Protein AF-W7TBN6-F1 (afdb_monomer_lite)

InterPro domains:
  IPR006593 Cytochrome b561/ferric reductase, transmembrane domain [PF03188] (103-252)
  IPR006593 Cytochrome b561/ferric reductase, transmembrane domain [PS50939] (66-280)
  IPR006593 Cytochrome b561/ferric reductase, transmembrane domain [SM00665] (102-246)

Structure (mmCIF, N/CA/C/O backbone):
data_AF-W7TBN6-F1
#
_entry.id   AF-W7TBN6-F1
#
loop_
_atom_site.group_PDB
_atom_site.id
_atom_site.type_symbol
_atom_site.label_atom_id
_atom_site.label_alt_id
_atom_site.label_comp_id
_atom_site.label_asym_id
_atom_site.label_entity_id
_atom_site.label_seq_id
_atom_site.pdbx_PDB_ins_code
_atom_site.Cartn_x
_atom_site.Cartn_y
_atom_site.Cartn_z
_atom_site.occupancy
_atom_site.B_iso_or_equiv
_atom_site.auth_seq_id
_atom_site.auth_comp_id
_atom_site.auth_asym_id
_atom_site.auth_atom_id
_atom_site.pdbx_PDB_model_num
ATOM 1 N N . MET A 1 1 ? 12.245 -25.615 3.943 1.00 48.81 1 MET A N 1
ATOM 2 C CA . MET A 1 1 ? 11.619 -26.843 3.397 1.00 48.81 1 MET A CA 1
ATOM 3 C C . MET A 1 1 ? 10.106 -26.693 3.205 1.00 48.81 1 MET A C 1
ATOM 5 O O . MET A 1 1 ? 9.652 -26.798 2.077 1.00 48.81 1 MET A O 1
ATOM 9 N N . ILE A 1 2 ? 9.332 -26.349 4.245 1.00 40.00 2 ILE A N 1
ATOM 10 C CA . ILE A 1 2 ? 7.856 -26.228 4.174 1.00 40.00 2 ILE A CA 1
ATOM 11 C C . ILE A 1 2 ? 7.387 -25.159 3.170 1.00 40.00 2 ILE A C 1
ATOM 13 O O . ILE A 1 2 ? 6.537 -25.436 2.332 1.00 40.00 2 ILE A O 1
ATOM 17 N N . VAL A 1 3 ? 7.996 -23.969 3.184 1.00 40.62 3 VAL A N 1
ATOM 18 C CA . VAL A 1 3 ? 7.647 -22.875 2.253 1.00 40.62 3 VAL A CA 1
ATOM 19 C C . VAL A 1 3 ? 7.914 -23.258 0.794 1.00 40.62 3 VAL A C 1
ATOM 21 O O . VAL A 1 3 ? 7.108 -22.954 -0.075 1.00 40.62 3 VAL A O 1
ATOM 24 N N . SER A 1 4 ? 9.004 -23.983 0.528 1.00 47.34 4 SER A N 1
ATOM 25 C CA . SER A 1 4 ? 9.320 -24.469 -0.820 1.00 47.34 4 SER A CA 1
ATOM 26 C C . SER A 1 4 ? 8.324 -25.529 -1.289 1.00 47.34 4 SER A C 1
ATOM 28 O O . SER A 1 4 ? 7.982 -25.548 -2.464 1.00 47.34 4 SER A O 1
ATOM 30 N N . ASN A 1 5 ? 7.828 -26.375 -0.384 1.00 54.16 5 ASN A N 1
ATOM 31 C CA . ASN A 1 5 ? 6.845 -27.403 -0.716 1.00 54.16 5 ASN A CA 1
ATOM 32 C C . ASN A 1 5 ? 5.458 -26.790 -0.992 1.00 54.16 5 ASN A C 1
ATOM 34 O O . ASN A 1 5 ? 4.830 -27.100 -1.999 1.00 54.16 5 ASN A O 1
ATOM 38 N N . ILE A 1 6 ? 5.025 -25.831 -0.164 1.00 54.78 6 ILE A N 1
ATOM 39 C CA . ILE A 1 6 ? 3.784 -25.070 -0.391 1.00 54.78 6 ILE A CA 1
ATOM 40 C C . ILE A 1 6 ? 3.870 -24.270 -1.699 1.00 54.78 6 ILE A C 1
ATOM 42 O O . ILE A 1 6 ? 2.925 -24.291 -2.483 1.00 54.78 6 ILE A O 1
ATOM 46 N N . TYR A 1 7 ? 5.011 -23.626 -1.968 1.00 57.25 7 TYR A N 1
ATOM 47 C CA . TYR A 1 7 ? 5.255 -22.917 -3.226 1.00 57.25 7 TYR A CA 1
ATOM 48 C C . TYR A 1 7 ? 5.152 -23.850 -4.433 1.00 57.25 7 TYR A C 1
ATOM 50 O O . TYR A 1 7 ? 4.416 -23.551 -5.365 1.00 57.25 7 TYR A O 1
ATOM 58 N N . ASN A 1 8 ? 5.821 -25.005 -4.400 1.00 60.97 8 ASN A N 1
ATOM 59 C CA . ASN A 1 8 ? 5.795 -25.960 -5.509 1.00 60.97 8 ASN A CA 1
ATOM 60 C C . ASN A 1 8 ? 4.387 -26.515 -5.765 1.00 60.97 8 ASN A C 1
ATOM 62 O O . ASN A 1 8 ? 4.012 -26.703 -6.918 1.00 60.97 8 ASN A O 1
ATOM 66 N N . ARG A 1 9 ? 3.595 -26.722 -4.707 1.00 67.50 9 ARG A N 1
ATOM 67 C CA . ARG A 1 9 ? 2.225 -27.241 -4.803 1.00 67.50 9 ARG A CA 1
ATOM 68 C C . ARG A 1 9 ? 1.218 -26.192 -5.283 1.00 67.50 9 ARG A C 1
ATOM 70 O O . ARG A 1 9 ? 0.325 -26.512 -6.054 1.00 67.50 9 ARG A O 1
ATOM 77 N N . LEU A 1 10 ? 1.376 -24.930 -4.881 1.00 51.59 10 LEU A N 1
ATOM 78 C CA . LEU A 1 10 ? 0.601 -23.821 -5.452 1.00 51.59 10 LEU A CA 1
ATOM 79 C C . LEU A 1 10 ? 0.987 -23.582 -6.917 1.00 51.59 10 LEU A C 1
ATOM 81 O O . LEU A 1 10 ? 0.111 -23.413 -7.758 1.00 51.59 10 LEU A O 1
ATOM 85 N N . LYS A 1 11 ? 2.285 -23.652 -7.233 1.00 57.41 11 LYS A N 1
ATOM 86 C CA . LYS A 1 11 ? 2.812 -23.520 -8.596 1.00 57.41 11 LYS A CA 1
ATOM 87 C C . LYS A 1 11 ? 2.315 -24.634 -9.520 1.00 57.41 11 LYS A C 1
ATOM 89 O O . LYS A 1 11 ? 2.072 -24.354 -10.687 1.00 57.41 11 LYS A O 1
ATOM 94 N N . SER A 1 12 ? 2.157 -25.871 -9.035 1.00 59.22 12 SER A N 1
ATOM 95 C CA . SER A 1 12 ? 1.565 -26.951 -9.837 1.00 59.22 12 SER A CA 1
ATOM 96 C C . SER A 1 12 ? 0.077 -26.708 -10.085 1.00 59.22 12 SER A C 1
ATOM 98 O O . SER A 1 12 ? -0.345 -26.751 -11.227 1.00 59.22 12 SER A O 1
ATOM 100 N N . LEU A 1 13 ? -0.695 -26.322 -9.061 1.00 56.09 13 LEU A N 1
ATOM 101 C CA . LEU A 1 13 ? -2.130 -26.037 -9.212 1.00 56.09 13 LEU A CA 1
ATOM 102 C C . LEU A 1 13 ? -2.419 -24.885 -10.189 1.00 56.09 13 LEU A C 1
ATOM 104 O O . LEU A 1 13 ? -3.370 -24.954 -10.962 1.00 56.09 13 LEU A O 1
ATOM 108 N N . VAL A 1 14 ? -1.597 -23.830 -10.174 1.00 50.03 14 VAL A N 1
ATOM 109 C CA . VAL A 1 14 ? -1.720 -22.710 -11.124 1.00 50.03 14 VAL A CA 1
ATOM 110 C C . VAL A 1 14 ? -1.282 -23.133 -12.529 1.00 50.03 14 VAL A C 1
ATOM 112 O O . VAL A 1 14 ? -1.961 -22.801 -13.501 1.00 50.03 14 VAL A O 1
ATOM 115 N N . ARG A 1 15 ? -0.201 -23.915 -12.650 1.00 50.69 15 ARG A N 1
ATOM 116 C CA . ARG A 1 15 ? 0.258 -24.466 -13.934 1.00 50.69 15 ARG A CA 1
ATOM 117 C C . ARG A 1 15 ? -0.772 -25.398 -14.564 1.00 50.69 15 ARG A C 1
ATOM 119 O O . ARG A 1 15 ? -0.971 -25.324 -15.761 1.00 50.69 15 ARG A O 1
ATOM 126 N N . ASP A 1 16 ? -1.469 -26.204 -13.776 1.00 48.00 16 ASP A N 1
ATOM 127 C CA . ASP A 1 16 ? -2.498 -27.110 -14.295 1.00 48.00 16 ASP A CA 1
ATOM 128 C C . ASP A 1 16 ? -3.759 -26.342 -14.744 1.00 48.00 16 ASP A C 1
ATOM 130 O O . ASP A 1 16 ? -4.492 -26.794 -15.620 1.00 48.00 16 ASP A O 1
ATOM 134 N N . SER A 1 17 ? -4.000 -25.146 -14.186 1.00 43.56 17 SER A N 1
ATOM 135 C CA . SER A 1 17 ? -5.110 -24.265 -14.587 1.00 43.56 17 SER A CA 1
ATOM 136 C C . SER A 1 17 ? -4.827 -23.431 -15.843 1.00 43.56 17 SER A C 1
ATOM 138 O O . SER A 1 17 ? -5.752 -23.005 -16.535 1.00 43.56 17 SER A O 1
ATOM 140 N N . HIS A 1 18 ? -3.551 -23.211 -16.155 1.00 42.06 18 HIS A N 1
ATOM 141 C CA . HIS A 1 18 ? -3.103 -22.573 -17.382 1.00 42.06 18 HIS A CA 1
ATOM 142 C C . HIS A 1 18 ? -2.459 -23.647 -18.247 1.00 42.06 18 HIS A C 1
ATOM 144 O O . HIS A 1 18 ? -1.285 -23.922 -18.063 1.00 42.06 18 HIS A O 1
ATOM 150 N N . CYS A 1 19 ? -3.204 -24.249 -19.180 1.00 39.25 19 CYS A N 1
ATOM 151 C CA . CYS A 1 19 ? -2.668 -25.176 -20.180 1.00 39.25 19 CYS A CA 1
ATOM 152 C C . CYS A 1 19 ? -1.510 -24.526 -20.961 1.00 39.25 19 CYS A C 1
ATOM 154 O O . CYS A 1 19 ? -1.718 -23.961 -22.032 1.00 39.25 19 CYS A O 1
ATOM 156 N N . ILE A 1 20 ? -0.298 -24.563 -20.411 1.00 43.72 20 ILE A N 1
ATOM 157 C CA . ILE A 1 20 ? 0.937 -24.208 -21.092 1.00 43.72 20 ILE A CA 1
ATOM 158 C C . ILE A 1 20 ? 1.401 -25.525 -21.711 1.00 43.72 20 ILE A C 1
ATOM 160 O O . ILE A 1 20 ? 1.862 -26.394 -20.968 1.00 43.72 20 ILE A O 1
ATOM 164 N N . PRO A 1 21 ? 1.208 -25.736 -23.024 1.00 41.34 21 PRO A N 1
ATOM 165 C CA . PRO A 1 21 ? 1.659 -26.958 -23.665 1.00 41.34 21 PRO A CA 1
ATOM 166 C C . PRO A 1 21 ? 3.178 -27.069 -23.516 1.00 41.34 21 PRO A C 1
ATOM 168 O O . PRO A 1 21 ? 3.908 -26.126 -23.827 1.00 41.34 21 PRO A O 1
ATOM 171 N N . GLU A 1 22 ? 3.651 -28.214 -23.023 1.00 40.62 22 GLU A N 1
ATOM 172 C CA . GLU A 1 22 ? 5.063 -28.565 -23.122 1.00 40.62 22 GLU A CA 1
ATOM 173 C C . GLU A 1 22 ? 5.379 -28.771 -24.606 1.00 40.62 22 GLU A C 1
ATOM 175 O O . GLU A 1 22 ? 4.797 -29.641 -25.254 1.00 40.62 22 GLU A O 1
ATOM 180 N N . THR A 1 23 ? 6.259 -27.944 -25.171 1.00 42.66 23 THR A N 1
ATOM 181 C CA . THR A 1 23 ? 6.811 -28.195 -26.506 1.00 42.66 23 THR A CA 1
ATOM 182 C C . THR A 1 23 ? 7.777 -29.379 -26.392 1.00 42.66 23 THR A C 1
ATOM 184 O O . THR A 1 23 ? 8.759 -29.262 -25.651 1.00 42.66 23 THR A O 1
ATOM 187 N N . PRO A 1 24 ? 7.516 -30.526 -27.052 1.00 40.34 24 PRO A N 1
ATOM 188 C CA . PRO A 1 24 ? 8.301 -31.751 -26.863 1.00 40.34 24 PRO A CA 1
ATOM 189 C C . PRO A 1 24 ? 9.687 -31.735 -27.523 1.00 40.34 24 PRO A C 1
ATOM 191 O O . PRO A 1 24 ? 10.388 -32.744 -27.509 1.00 40.34 24 PRO A O 1
ATOM 194 N N . ASP A 1 25 ? 10.100 -30.629 -28.125 1.00 41.94 25 ASP A N 1
ATOM 195 C CA . ASP A 1 25 ? 11.282 -30.538 -28.960 1.00 41.94 25 ASP A CA 1
ATOM 196 C C . ASP A 1 25 ? 12.185 -29.384 -28.519 1.00 41.94 25 ASP A C 1
ATOM 198 O O . ASP A 1 25 ? 11.807 -28.218 -28.506 1.00 41.94 25 ASP A O 1
ATOM 202 N N . GLY A 1 26 ? 13.437 -29.710 -28.183 1.00 45.53 26 GLY A N 1
ATOM 203 C CA . GLY A 1 26 ? 14.500 -28.763 -27.824 1.00 45.53 26 GLY A CA 1
ATOM 204 C C . GLY A 1 26 ? 14.929 -27.800 -28.943 1.00 45.53 26 GLY A C 1
ATOM 205 O O . GLY A 1 26 ? 16.032 -27.260 -28.896 1.00 45.53 26 GLY A O 1
ATOM 206 N N . SER A 1 27 ? 14.089 -27.570 -29.950 1.00 40.56 27 SER A N 1
ATOM 207 C CA . SER A 1 27 ? 14.167 -26.391 -30.802 1.00 40.56 27 SER A CA 1
ATOM 208 C C . SER A 1 27 ? 13.602 -25.207 -30.027 1.00 40.56 27 SER A C 1
ATOM 210 O O . SER A 1 27 ? 12.481 -25.285 -29.540 1.00 40.56 27 SER A O 1
ATOM 212 N N . GLY A 1 28 ? 14.367 -24.119 -29.904 1.00 44.72 28 GLY A N 1
ATOM 213 C CA . GLY A 1 28 ? 13.957 -22.866 -29.263 1.00 44.72 28 GLY A CA 1
ATOM 214 C C . GLY A 1 28 ? 12.750 -22.222 -29.948 1.00 44.72 28 GLY A C 1
ATOM 215 O O . GLY A 1 28 ? 12.886 -21.229 -30.661 1.00 44.72 28 GLY A O 1
ATOM 216 N N . GLY A 1 29 ? 11.577 -22.813 -29.739 1.00 37.81 29 GLY A N 1
ATOM 217 C CA . GLY A 1 29 ? 10.295 -22.347 -30.213 1.00 37.81 29 GLY A CA 1
ATOM 218 C C . GLY A 1 29 ? 9.969 -21.057 -29.494 1.00 37.81 29 GLY A C 1
ATOM 219 O O . GLY A 1 29 ? 9.825 -21.032 -28.270 1.00 37.81 29 GLY A O 1
ATOM 220 N N . GLY A 1 30 ? 9.882 -19.977 -30.268 1.00 45.56 30 GLY A N 1
ATOM 221 C CA . GLY A 1 30 ? 9.270 -18.742 -29.821 1.00 45.56 30 GLY A CA 1
ATOM 222 C C . GLY A 1 30 ? 7.896 -19.082 -29.270 1.00 45.56 30 GLY A C 1
ATOM 223 O O . GLY A 1 30 ? 6.983 -19.398 -30.032 1.00 45.56 30 GLY A O 1
ATOM 224 N N . LEU A 1 31 ? 7.788 -19.062 -27.939 1.00 48.03 31 LEU A N 1
ATOM 225 C CA . LEU A 1 31 ? 6.523 -19.078 -27.230 1.00 48.03 31 LEU A CA 1
ATOM 226 C C . LEU A 1 31 ? 5.635 -18.075 -27.957 1.00 48.03 31 LEU A C 1
ATOM 228 O O . LEU A 1 31 ? 6.034 -16.913 -28.073 1.00 48.03 31 LEU A O 1
ATOM 232 N N . LEU A 1 32 ? 4.519 -18.564 -28.510 1.00 47.38 32 LEU A N 1
ATOM 233 C CA . LEU A 1 32 ? 3.547 -17.770 -29.249 1.00 47.38 32 LEU A CA 1
ATOM 234 C C . LEU A 1 32 ? 3.380 -16.453 -28.504 1.00 47.38 32 LEU A C 1
ATOM 236 O O . LEU A 1 32 ? 2.867 -16.433 -27.384 1.00 47.38 32 LEU A O 1
ATOM 240 N N . VAL A 1 33 ? 3.915 -15.383 -29.094 1.00 52.12 33 VAL A N 1
ATOM 241 C CA . VAL A 1 33 ? 3.688 -14.026 -28.626 1.00 52.12 33 VAL A CA 1
ATOM 242 C C . VAL A 1 33 ? 2.187 -13.863 -28.772 1.00 52.12 33 VAL A C 1
ATOM 244 O O . VAL A 1 33 ? 1.690 -13.668 -29.876 1.00 52.12 33 VAL A O 1
ATOM 247 N N . GLU A 1 34 ? 1.459 -14.109 -27.683 1.00 54.00 34 GLU A N 1
ATOM 248 C CA . GLU A 1 34 ? 0.034 -13.843 -27.618 1.00 54.00 34 GLU A CA 1
ATOM 249 C C . GLU A 1 34 ? -0.107 -12.385 -28.043 1.00 54.00 34 GLU A C 1
ATOM 251 O O . GLU A 1 34 ? 0.496 -11.504 -27.424 1.00 54.00 34 GLU A O 1
ATOM 256 N N . ASP A 1 35 ? -0.790 -12.174 -29.166 1.00 63.47 35 ASP A N 1
ATOM 257 C CA . ASP A 1 35 ? -0.919 -10.868 -29.800 1.00 63.47 35 ASP A CA 1
ATOM 258 C C . ASP A 1 35 ? -1.332 -9.840 -28.726 1.00 63.47 35 ASP A C 1
ATOM 260 O O . ASP A 1 35 ? -2.286 -10.097 -27.979 1.00 63.47 35 ASP A O 1
ATOM 264 N N . ASP A 1 36 ? -0.591 -8.727 -28.568 1.00 67.00 36 ASP A N 1
ATOM 265 C CA . ASP A 1 36 ? -0.785 -7.754 -27.459 1.00 67.00 36 ASP A CA 1
ATOM 266 C C . ASP A 1 36 ? -2.249 -7.281 -27.404 1.00 67.00 36 ASP A C 1
ATOM 268 O O . ASP A 1 36 ? -2.791 -7.002 -26.328 1.00 67.00 36 ASP A O 1
ATOM 272 N N . ASP A 1 37 ? -2.913 -7.280 -28.562 1.00 68.94 37 ASP A N 1
ATOM 273 C CA . ASP A 1 37 ? -4.326 -6.972 -28.726 1.00 68.94 37 ASP A CA 1
ATOM 274 C C . ASP A 1 37 ? -5.252 -8.001 -28.058 1.00 68.94 37 ASP A C 1
ATOM 276 O O . ASP A 1 37 ? -6.184 -7.609 -27.351 1.00 68.94 37 ASP A O 1
ATOM 280 N N . ASN A 1 38 ? -4.988 -9.304 -28.187 1.00 72.00 38 ASN A N 1
ATOM 281 C CA . ASN A 1 38 ? -5.798 -10.347 -27.548 1.00 72.00 38 ASN A CA 1
ATOM 282 C C . ASN A 1 38 ? -5.634 -10.319 -26.017 1.00 72.00 38 ASN A C 1
ATOM 284 O O . ASN A 1 38 ? -6.608 -10.365 -25.260 1.00 72.00 38 ASN A O 1
ATOM 288 N N . TYR A 1 39 ? -4.404 -10.113 -25.536 1.00 71.75 39 TYR A N 1
ATOM 289 C CA . TYR A 1 39 ? -4.146 -9.955 -24.105 1.00 71.75 39 TYR A CA 1
ATOM 290 C C . TYR A 1 39 ? -4.867 -8.726 -23.512 1.00 71.75 39 TYR A C 1
ATOM 292 O O . TYR A 1 39 ? -5.469 -8.823 -22.434 1.00 71.75 39 TYR A O 1
ATOM 300 N N . ARG A 1 40 ? -4.866 -7.574 -24.205 1.00 68.31 40 ARG A N 1
ATOM 301 C CA . ARG A 1 40 ? -5.592 -6.366 -23.756 1.00 68.31 40 ARG A CA 1
ATOM 302 C C . ARG A 1 40 ? -7.105 -6.532 -23.746 1.00 68.31 40 ARG A C 1
ATOM 304 O O . ARG A 1 40 ? -7.777 -5.871 -22.953 1.00 68.31 40 ARG A O 1
ATOM 311 N N . GLN A 1 41 ? -7.648 -7.392 -24.603 1.00 75.12 41 GLN A N 1
ATOM 312 C CA . GLN A 1 41 ? -9.088 -7.637 -24.672 1.00 75.12 41 GLN A CA 1
ATOM 313 C C . GLN A 1 41 ? -9.628 -8.435 -23.478 1.00 75.12 41 GLN A C 1
ATOM 315 O O . GLN A 1 41 ? -10.840 -8.435 -23.247 1.00 75.12 41 GLN A O 1
ATOM 320 N N . ARG A 1 42 ? -8.762 -9.048 -22.657 1.00 82.88 42 ARG A N 1
ATOM 321 C CA . ARG A 1 42 ? -9.191 -9.753 -21.442 1.00 82.88 42 ARG A CA 1
ATOM 322 C C . ARG A 1 42 ? -9.938 -8.789 -20.500 1.00 82.88 42 ARG A C 1
ATOM 324 O O . ARG A 1 42 ? -9.366 -7.766 -20.108 1.00 82.88 42 ARG A O 1
ATOM 331 N N . PRO A 1 43 ? -11.172 -9.114 -20.055 1.00 84.94 43 PRO A N 1
ATOM 332 C CA . PRO A 1 43 ? -12.008 -8.198 -19.269 1.00 84.94 43 PRO A CA 1
ATOM 333 C C . PRO A 1 43 ? -11.307 -7.631 -18.031 1.00 84.94 43 PRO A C 1
ATOM 335 O O . PRO A 1 43 ? -11.379 -6.435 -17.768 1.00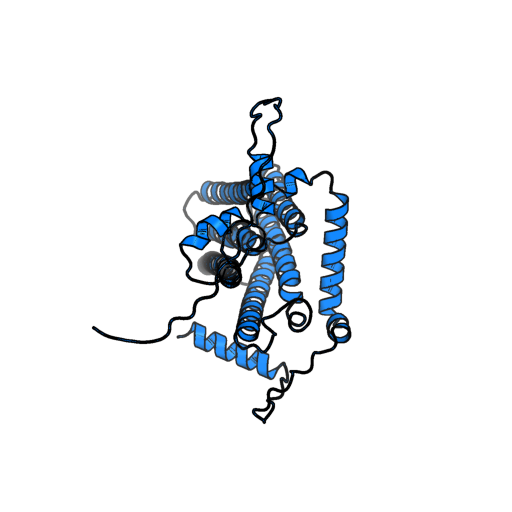 84.94 43 PRO A O 1
ATOM 338 N N . PHE A 1 44 ? -10.561 -8.475 -17.315 1.00 85.19 44 PHE A N 1
ATOM 339 C CA . PHE A 1 44 ? -9.787 -8.070 -16.143 1.00 85.19 44 PHE A CA 1
ATOM 340 C C . PHE A 1 44 ? -8.725 -7.009 -16.468 1.00 85.19 44 PHE A C 1
ATOM 342 O O . PHE A 1 44 ? -8.643 -5.990 -15.783 1.00 85.19 44 PHE A O 1
ATOM 349 N N . VAL A 1 45 ? -7.936 -7.218 -17.528 1.00 85.69 45 VAL A N 1
ATOM 350 C CA . VAL A 1 45 ? -6.884 -6.280 -17.950 1.00 85.69 45 VAL A CA 1
ATOM 351 C C . VAL A 1 45 ? -7.511 -4.955 -18.369 1.00 85.69 45 VAL A C 1
ATOM 353 O O . VAL A 1 45 ? -7.067 -3.902 -17.920 1.00 85.69 45 VAL A O 1
ATOM 356 N N . LYS A 1 46 ? -8.612 -4.998 -19.125 1.00 87.50 46 LYS A N 1
ATOM 357 C CA . LYS A 1 46 ? -9.367 -3.803 -19.514 1.00 87.50 46 LYS A CA 1
ATOM 358 C C . LYS A 1 46 ? -9.874 -3.010 -18.304 1.00 87.50 46 LYS A C 1
ATOM 360 O O . LYS A 1 46 ? -9.743 -1.789 -18.270 1.00 87.50 46 LYS A O 1
ATOM 365 N N . THR A 1 47 ? -10.405 -3.682 -17.281 1.00 87.94 47 THR A N 1
ATOM 366 C CA . THR A 1 47 ? -10.829 -3.019 -16.038 1.00 87.94 47 THR A CA 1
ATOM 367 C C . THR A 1 47 ? -9.652 -2.356 -15.321 1.00 87.94 47 THR A C 1
ATOM 369 O O . THR A 1 47 ? -9.766 -1.201 -14.905 1.00 87.94 47 THR A O 1
ATOM 372 N N . LEU A 1 48 ? -8.509 -3.040 -15.206 1.00 88.19 48 LEU A N 1
ATOM 373 C CA . LEU A 1 48 ? -7.297 -2.459 -14.618 1.00 88.19 48 LEU A CA 1
ATOM 374 C C . LEU A 1 48 ? -6.811 -1.233 -15.395 1.00 88.19 48 LEU A C 1
ATOM 376 O O . LEU A 1 48 ? -6.372 -0.250 -14.792 1.00 88.19 48 LEU A O 1
ATOM 380 N N . ASP A 1 49 ? -6.886 -1.285 -16.721 1.00 87.38 49 ASP A N 1
ATOM 381 C CA . ASP A 1 49 ? -6.450 -0.215 -17.612 1.00 87.38 49 ASP A CA 1
ATOM 382 C C . ASP A 1 49 ? -7.329 1.020 -17.449 1.00 87.38 49 ASP A C 1
ATOM 384 O O . ASP A 1 49 ? -6.792 2.100 -17.207 1.00 87.38 49 ASP A O 1
ATOM 388 N N . ASN A 1 50 ? -8.651 0.840 -17.423 1.00 90.12 50 ASN A N 1
ATOM 389 C CA . ASN A 1 50 ? -9.611 1.913 -17.172 1.00 90.12 50 ASN A CA 1
ATOM 390 C C . ASN A 1 50 ? -9.374 2.588 -15.811 1.00 90.12 50 ASN A C 1
ATOM 392 O O . ASN A 1 50 ? -9.332 3.815 -15.718 1.00 90.12 50 ASN A O 1
ATOM 396 N N . VAL A 1 51 ? -9.175 1.802 -14.745 1.00 88.31 51 VAL A N 1
ATOM 397 C CA . VAL A 1 51 ? -8.899 2.335 -13.396 1.00 88.31 51 VAL A CA 1
ATOM 398 C C . VAL A 1 51 ? -7.565 3.086 -13.359 1.00 88.31 51 VAL A C 1
ATOM 400 O O . VAL A 1 51 ? -7.451 4.149 -12.743 1.00 88.31 51 VAL A O 1
ATOM 403 N N . THR A 1 52 ? -6.541 2.552 -14.026 1.00 86.31 52 THR A N 1
ATOM 404 C CA . THR A 1 52 ? -5.219 3.187 -14.105 1.00 86.31 52 THR A CA 1
ATOM 405 C C . THR A 1 52 ? -5.278 4.485 -14.907 1.00 86.31 52 THR A C 1
ATOM 407 O O . THR A 1 52 ? -4.644 5.471 -14.540 1.00 86.31 52 THR A O 1
ATOM 410 N N . GLU A 1 53 ? -6.035 4.511 -15.999 1.00 87.50 53 GLU A N 1
ATOM 411 C CA . GLU A 1 53 ? -6.212 5.691 -16.835 1.00 87.50 53 GLU A CA 1
ATOM 412 C C . GLU A 1 53 ? -6.993 6.791 -16.122 1.00 87.50 53 GLU A C 1
ATOM 414 O O . GLU A 1 53 ? -6.524 7.928 -16.088 1.00 87.50 53 GLU A O 1
ATOM 419 N N . LEU A 1 54 ? -8.100 6.449 -15.458 1.00 88.38 54 LEU A N 1
ATOM 420 C CA . LEU A 1 54 ? -8.846 7.384 -14.615 1.00 88.38 54 LEU A CA 1
ATOM 421 C C . LEU A 1 54 ? -7.930 8.046 -13.578 1.00 88.38 54 LEU A C 1
ATOM 423 O O . LEU A 1 54 ? -7.943 9.266 -13.413 1.00 88.38 54 LEU A O 1
ATOM 427 N N . ARG A 1 55 ? -7.080 7.246 -12.928 1.00 84.62 55 ARG A N 1
ATOM 428 C CA . ARG A 1 55 ? -6.094 7.725 -11.955 1.00 84.62 55 ARG A CA 1
ATOM 429 C C . ARG A 1 55 ? -5.062 8.655 -12.579 1.00 84.62 55 ARG A C 1
ATOM 431 O O . ARG A 1 55 ? -4.807 9.722 -12.032 1.00 84.62 55 ARG A O 1
ATOM 438 N N . ARG A 1 56 ? -4.477 8.285 -13.721 1.00 83.06 56 ARG A N 1
ATOM 439 C CA . ARG A 1 56 ? -3.511 9.143 -14.428 1.00 83.06 56 ARG A CA 1
ATOM 440 C C . ARG A 1 56 ? -4.139 10.465 -14.846 1.00 83.06 56 ARG A C 1
ATOM 442 O O . ARG A 1 56 ? -3.509 11.499 -14.674 1.00 83.06 56 ARG A O 1
ATOM 449 N N . ASN A 1 57 ? -5.373 10.440 -15.339 1.00 86.94 57 ASN A N 1
ATOM 450 C CA . ASN A 1 57 ? -6.102 11.645 -15.723 1.00 86.94 57 ASN A CA 1
ATOM 451 C C . ASN A 1 57 ? -6.383 12.539 -14.513 1.00 86.94 57 ASN A C 1
ATOM 453 O O . ASN A 1 57 ? -6.262 13.757 -14.613 1.00 86.94 57 ASN A O 1
ATOM 457 N N . PHE A 1 58 ? -6.710 11.945 -13.364 1.00 84.62 58 PHE A N 1
ATOM 458 C CA . PHE A 1 58 ? -6.868 12.675 -12.110 1.00 84.62 58 PHE A CA 1
ATOM 459 C C . PHE A 1 58 ? -5.556 13.340 -11.665 1.00 84.62 58 PHE A C 1
ATOM 461 O O . PHE A 1 58 ? -5.536 14.545 -11.433 1.00 84.62 58 PHE A O 1
ATOM 468 N N . VAL A 1 59 ? -4.446 12.594 -11.642 1.00 80.69 59 VAL A N 1
ATOM 469 C CA . VAL A 1 59 ? -3.113 13.118 -11.287 1.00 80.69 59 VAL A CA 1
ATOM 470 C C . VAL A 1 59 ? -2.648 14.198 -12.272 1.00 80.69 59 VAL A C 1
ATOM 472 O O . VAL A 1 59 ? -2.179 15.251 -11.858 1.00 80.69 59 VAL A O 1
ATOM 475 N N . ALA A 1 60 ? -2.842 14.000 -13.578 1.00 80.44 60 ALA A N 1
ATOM 476 C CA . ALA A 1 60 ? -2.428 14.948 -14.614 1.00 80.44 60 ALA A CA 1
ATOM 477 C C . ALA A 1 60 ? -3.183 16.287 -14.566 1.00 80.44 60 ALA A C 1
ATOM 479 O O . ALA A 1 60 ? -2.677 17.291 -15.066 1.00 80.44 60 ALA A O 1
ATOM 480 N N . ARG A 1 61 ? -4.380 16.325 -13.970 1.00 84.44 61 ARG A N 1
ATOM 481 C CA . ARG A 1 61 ? -5.110 17.577 -13.709 1.00 84.44 61 ARG A CA 1
ATOM 482 C C . ARG A 1 61 ? -4.532 18.360 -12.529 1.00 84.44 61 ARG A C 1
ATOM 484 O O . ARG A 1 61 ? -4.819 19.543 -12.398 1.00 84.44 61 ARG A O 1
ATOM 491 N N . LEU A 1 62 ? -3.707 17.721 -11.702 1.00 80.56 62 LEU A N 1
ATOM 492 C CA . LEU A 1 62 ? -3.134 18.277 -10.477 1.00 80.56 62 LEU A CA 1
ATOM 493 C C . LEU A 1 62 ? -1.654 18.665 -10.635 1.00 80.56 62 LEU A C 1
ATOM 495 O O . LEU A 1 62 ? -0.969 18.832 -9.632 1.00 80.56 62 LEU A O 1
ATOM 499 N N . LYS A 1 63 ? -1.183 18.888 -11.874 1.00 66.19 63 LYS A N 1
ATOM 500 C CA . LYS A 1 63 ? 0.181 19.359 -12.227 1.00 66.19 63 LYS A CA 1
ATOM 501 C C . LYS A 1 63 ? 0.666 20.604 -11.471 1.00 66.19 63 LYS A C 1
ATOM 503 O O . LYS A 1 63 ? 1.849 20.895 -11.434 1.00 66.19 63 LYS A O 1
ATOM 508 N N . ILE A 1 64 ? -0.233 21.341 -10.822 1.00 66.19 64 ILE A N 1
ATOM 509 C CA . ILE A 1 64 ? 0.126 22.437 -9.907 1.00 66.19 64 ILE A CA 1
ATOM 510 C C . ILE A 1 64 ? 0.985 21.932 -8.724 1.00 66.19 64 ILE A C 1
ATOM 512 O O . ILE A 1 64 ? 1.689 22.715 -8.096 1.00 66.19 64 ILE A O 1
ATOM 516 N N . LEU A 1 65 ? 0.963 20.627 -8.433 1.00 70.12 65 LEU A N 1
ATOM 517 C CA . LEU A 1 65 ? 1.713 19.994 -7.348 1.00 70.12 65 LEU A CA 1
ATOM 518 C C . LEU A 1 65 ? 3.062 19.399 -7.780 1.00 70.12 65 LEU A C 1
ATOM 520 O O . LEU A 1 65 ? 3.686 18.738 -6.955 1.00 70.12 65 LEU A O 1
ATOM 524 N N . ASP A 1 66 ? 3.533 19.628 -9.011 1.00 68.50 66 ASP A N 1
ATOM 525 C CA . ASP A 1 66 ? 4.788 19.057 -9.539 1.00 68.50 66 ASP A CA 1
ATOM 526 C C . ASP A 1 66 ? 6.005 19.178 -8.579 1.00 68.50 66 ASP A C 1
ATOM 528 O O . ASP A 1 66 ? 6.680 18.167 -8.375 1.00 68.50 66 ASP A O 1
ATOM 532 N N . PRO A 1 67 ? 6.240 20.301 -7.860 1.00 65.19 67 PRO A N 1
ATOM 533 C CA . PRO A 1 67 ? 7.342 20.393 -6.887 1.00 65.19 67 PRO A CA 1
ATOM 534 C C . PRO A 1 67 ? 7.218 19.406 -5.714 1.00 65.19 67 PRO A C 1
ATOM 536 O O . PRO A 1 67 ? 8.205 18.931 -5.157 1.00 65.19 67 PRO A O 1
ATOM 539 N N . LEU A 1 68 ? 5.982 19.086 -5.321 1.00 64.06 68 LEU A N 1
ATOM 540 C CA . LEU A 1 68 ? 5.685 18.125 -4.261 1.00 64.06 68 LEU A CA 1
ATOM 541 C C . LEU A 1 68 ? 5.874 16.678 -4.746 1.00 64.06 68 LEU A C 1
ATOM 543 O O . LEU A 1 68 ? 6.160 15.791 -3.946 1.00 64.06 68 LEU A O 1
ATOM 547 N N . VAL A 1 69 ? 5.721 16.453 -6.055 1.00 64.12 69 VAL A N 1
ATOM 548 C CA . VAL A 1 69 ? 5.892 15.154 -6.722 1.00 64.12 69 VAL A CA 1
ATOM 549 C C . VAL A 1 69 ? 7.368 14.780 -6.887 1.00 64.12 69 VAL A C 1
ATOM 551 O O . VAL A 1 69 ? 7.701 13.594 -6.877 1.00 64.12 69 VAL A O 1
ATOM 554 N N . GLU A 1 70 ? 8.254 15.768 -7.014 1.00 64.56 70 GLU A N 1
ATOM 555 C CA . GLU A 1 70 ? 9.701 15.553 -7.159 1.00 64.56 70 GLU A CA 1
ATOM 556 C C . GLU A 1 70 ? 10.385 15.192 -5.830 1.00 64.56 70 GLU A C 1
ATOM 558 O O . GLU A 1 70 ? 11.358 14.432 -5.807 1.00 64.56 70 GLU A O 1
ATOM 563 N N . SER A 1 71 ? 9.852 15.654 -4.692 1.00 62.88 71 SER A N 1
ATOM 564 C CA . SER A 1 71 ? 10.465 15.399 -3.387 1.00 62.88 71 SER A CA 1
ATOM 565 C C . SER A 1 71 ? 10.093 14.027 -2.811 1.00 62.88 71 SER A C 1
ATOM 567 O O . SER A 1 71 ? 9.190 13.886 -1.981 1.00 62.88 71 SER A O 1
ATOM 569 N N . ASN A 1 72 ? 10.868 13.005 -3.187 1.00 77.12 72 ASN A N 1
ATOM 570 C CA . ASN A 1 72 ? 10.771 11.655 -2.614 1.00 77.12 72 ASN A CA 1
ATOM 571 C C . ASN A 1 72 ? 10.845 11.664 -1.071 1.00 77.12 72 ASN A C 1
ATOM 573 O O . ASN A 1 72 ? 10.227 10.835 -0.419 1.00 77.12 72 ASN A O 1
ATOM 577 N N . LEU A 1 73 ? 11.552 12.614 -0.450 1.00 84.75 73 LEU A N 1
ATOM 578 C CA . LEU A 1 73 ? 11.690 12.677 1.009 1.00 84.75 73 LEU A CA 1
ATOM 579 C C . LEU A 1 73 ? 10.358 12.948 1.727 1.00 84.75 73 LEU A C 1
ATOM 581 O O . LEU A 1 73 ? 10.094 12.354 2.774 1.00 84.75 73 LEU A O 1
ATOM 585 N N . ILE A 1 74 ? 9.515 13.826 1.173 1.00 88.06 74 ILE A N 1
ATOM 586 C CA . ILE A 1 74 ? 8.274 14.263 1.826 1.00 88.06 74 ILE A CA 1
ATOM 587 C C . ILE A 1 74 ? 7.346 13.072 2.050 1.00 88.06 74 ILE A C 1
ATOM 589 O O . ILE A 1 74 ? 6.827 12.897 3.152 1.00 88.06 74 ILE A O 1
ATOM 593 N N . ILE A 1 75 ? 7.178 12.205 1.051 1.00 89.81 75 ILE A N 1
ATOM 594 C CA . ILE A 1 75 ? 6.299 11.045 1.191 1.00 89.81 75 ILE A CA 1
ATOM 595 C C . ILE A 1 75 ? 6.757 10.091 2.299 1.00 89.81 75 ILE A C 1
ATOM 597 O O . ILE A 1 75 ? 5.921 9.597 3.057 1.00 89.81 75 ILE A O 1
ATOM 601 N N . HIS A 1 76 ? 8.067 9.887 2.455 1.00 90.94 76 HIS A N 1
ATOM 602 C CA . HIS A 1 76 ? 8.616 9.042 3.512 1.00 90.94 76 HIS A CA 1
ATOM 603 C C . HIS A 1 76 ? 8.343 9.651 4.887 1.00 90.94 76 HIS A C 1
ATOM 605 O O . HIS A 1 76 ? 7.910 8.946 5.797 1.00 90.94 76 HIS A O 1
ATOM 611 N N . LEU A 1 77 ? 8.512 10.969 5.035 1.00 92.69 77 LEU A N 1
ATOM 612 C CA . LEU A 1 77 ? 8.201 11.678 6.279 1.00 92.69 77 LEU A CA 1
ATOM 613 C C . LEU A 1 77 ? 6.706 11.603 6.624 1.00 92.69 77 LEU A C 1
ATOM 615 O O . LEU A 1 77 ? 6.351 11.375 7.781 1.00 92.69 77 LEU A O 1
ATOM 619 N N . PHE A 1 78 ? 5.818 11.728 5.636 1.00 94.12 78 PHE A N 1
ATOM 620 C CA . PHE A 1 78 ? 4.376 11.559 5.833 1.00 94.12 78 PHE A CA 1
ATOM 621 C C . PHE A 1 78 ? 4.010 10.108 6.197 1.00 94.12 78 PHE A C 1
ATOM 623 O O . PHE A 1 78 ? 3.266 9.877 7.147 1.00 94.12 78 PHE A O 1
ATOM 630 N N . ALA A 1 79 ? 4.586 9.107 5.527 1.00 95.00 79 ALA A N 1
ATOM 631 C CA . ALA A 1 79 ? 4.356 7.701 5.862 1.00 95.00 79 ALA A CA 1
ATOM 632 C C . ALA A 1 79 ? 4.869 7.345 7.273 1.00 95.00 79 ALA A C 1
ATOM 634 O O . ALA A 1 79 ? 4.163 6.683 8.038 1.00 95.00 79 ALA A O 1
ATOM 635 N N . ILE A 1 80 ? 6.062 7.823 7.649 1.00 96.44 80 ILE A N 1
ATOM 636 C CA . ILE A 1 80 ? 6.652 7.625 8.982 1.00 96.44 80 ILE A CA 1
ATOM 637 C C . ILE A 1 80 ? 5.842 8.365 10.048 1.00 96.44 80 ILE A C 1
ATOM 639 O O . ILE A 1 80 ? 5.544 7.795 11.094 1.00 96.44 80 ILE A O 1
ATOM 643 N N . SER A 1 81 ? 5.445 9.614 9.809 1.00 97.12 81 SER A N 1
ATOM 644 C CA . SER A 1 81 ? 4.636 10.358 10.781 1.00 97.12 81 SER A CA 1
ATOM 645 C C . SER A 1 81 ? 3.261 9.716 10.989 1.00 97.12 81 SER A C 1
ATOM 647 O O . SER A 1 81 ? 2.832 9.586 12.136 1.00 97.12 81 SER A O 1
ATOM 649 N N . LEU A 1 82 ? 2.611 9.214 9.931 1.00 97.00 82 LEU A N 1
ATOM 650 C CA . LEU A 1 82 ? 1.387 8.419 10.043 1.00 97.00 82 LEU A CA 1
ATOM 651 C C . LEU A 1 82 ? 1.614 7.129 10.849 1.00 97.00 82 LEU A C 1
ATOM 653 O O . LEU A 1 82 ? 0.803 6.796 11.717 1.00 97.00 82 LEU A O 1
ATOM 657 N N . LEU A 1 83 ? 2.721 6.419 10.606 1.00 97.38 83 LEU A N 1
ATOM 658 C CA . LEU A 1 83 ? 3.107 5.228 11.367 1.00 97.38 83 LEU A CA 1
ATOM 659 C C . LEU A 1 83 ? 3.239 5.540 12.864 1.00 97.38 83 LEU A C 1
ATOM 661 O O . LEU A 1 83 ? 2.607 4.876 13.689 1.00 97.38 83 LEU A O 1
ATOM 665 N N . LEU A 1 84 ? 4.005 6.581 13.206 1.00 97.19 84 LEU A N 1
ATOM 666 C CA . LEU A 1 84 ? 4.227 7.023 14.584 1.00 97.19 84 LEU A CA 1
ATOM 667 C C . LEU A 1 84 ? 2.924 7.448 15.263 1.00 97.19 84 LEU A C 1
ATOM 669 O O . LEU A 1 84 ? 2.710 7.126 16.429 1.00 97.19 84 LEU A O 1
ATOM 673 N N . TRP A 1 85 ? 2.021 8.107 14.536 1.00 96.06 85 TRP A N 1
ATOM 674 C CA . TRP A 1 85 ? 0.691 8.458 15.034 1.00 96.06 85 TRP A CA 1
ATOM 675 C C . TRP A 1 85 ? -0.152 7.225 15.376 1.00 96.06 85 TRP A C 1
ATOM 677 O O . TRP A 1 85 ? -0.725 7.145 16.466 1.00 96.06 85 TRP A O 1
ATOM 687 N N . ILE A 1 86 ? -0.200 6.233 14.478 1.00 96.19 86 ILE A N 1
ATOM 688 C CA . ILE A 1 86 ? -0.916 4.973 14.726 1.00 96.19 86 ILE A CA 1
ATOM 689 C C . ILE A 1 86 ? -0.319 4.255 15.938 1.00 96.19 86 ILE A C 1
ATOM 691 O O . ILE A 1 86 ? -1.067 3.767 16.787 1.00 96.19 86 ILE A O 1
ATOM 695 N N . TRP A 1 87 ? 1.009 4.196 16.039 1.00 95.50 87 TRP A N 1
ATOM 696 C CA . TRP A 1 87 ? 1.700 3.547 17.152 1.00 95.50 87 TRP A CA 1
ATOM 697 C C . TRP A 1 87 ? 1.441 4.264 18.470 1.00 95.50 87 TRP A C 1
ATOM 699 O O . TRP A 1 87 ? 1.016 3.622 19.427 1.00 95.50 87 TRP A O 1
ATOM 709 N N . GLY A 1 88 ? 1.617 5.585 18.504 1.00 93.50 88 GLY A N 1
ATOM 710 C CA . GLY A 1 88 ? 1.393 6.407 19.688 1.00 93.50 88 GLY A CA 1
ATOM 711 C C . GLY A 1 88 ? -0.014 6.224 20.243 1.00 93.50 88 GLY A C 1
ATOM 712 O O . GLY A 1 88 ? -0.172 5.939 21.425 1.00 93.50 88 GLY A O 1
ATOM 713 N N . ILE A 1 89 ? -1.039 6.265 19.390 1.00 91.75 89 ILE A N 1
ATOM 714 C CA . ILE A 1 89 ? -2.428 6.061 19.825 1.00 91.75 89 ILE A CA 1
ATOM 715 C C . ILE A 1 89 ? -2.688 4.607 20.240 1.00 91.75 89 ILE A C 1
ATOM 717 O O . ILE A 1 89 ? -3.375 4.362 21.235 1.00 91.75 89 ILE A O 1
ATOM 721 N N . SER A 1 90 ? -2.140 3.635 19.508 1.00 90.44 90 SER A N 1
ATOM 722 C CA . SER A 1 90 ? -2.321 2.211 19.823 1.00 90.44 90 SER A CA 1
ATOM 723 C C . SER A 1 90 ? -1.688 1.831 21.161 1.00 90.44 90 SER A C 1
ATOM 725 O O . SER A 1 90 ? -2.266 1.034 21.900 1.00 90.44 90 SER A O 1
ATOM 727 N N . LEU A 1 91 ? -0.530 2.414 21.481 1.00 88.56 91 LEU A N 1
ATOM 728 C CA . LEU A 1 91 ? 0.182 2.211 22.741 1.00 88.56 91 LEU A CA 1
ATOM 729 C C . LEU A 1 91 ? -0.424 3.044 23.877 1.00 88.56 91 LEU A C 1
ATOM 731 O O . LEU A 1 91 ? -0.615 2.513 24.963 1.00 88.56 91 LEU A O 1
ATOM 735 N N . ALA A 1 92 ? -0.823 4.295 23.631 1.00 87.44 92 ALA A N 1
ATOM 736 C CA . ALA A 1 92 ? -1.439 5.147 24.652 1.00 87.44 92 ALA A CA 1
ATOM 737 C C . ALA A 1 92 ? -2.795 4.609 25.139 1.00 87.44 92 ALA A C 1
ATOM 739 O O . ALA A 1 92 ? -3.117 4.715 26.318 1.00 87.44 92 ALA A O 1
ATOM 740 N N . ARG A 1 93 ? -3.593 3.990 24.255 1.00 80.31 93 ARG A N 1
ATOM 741 C CA . ARG A 1 93 ? -4.858 3.336 24.651 1.00 80.31 93 ARG A CA 1
ATOM 742 C C . ARG A 1 93 ? -4.645 1.991 25.345 1.00 80.31 93 ARG A C 1
ATOM 744 O O . ARG A 1 93 ? -5.569 1.462 25.965 1.00 80.31 93 ARG A O 1
ATOM 751 N N . ALA A 1 94 ? -3.455 1.414 25.224 1.00 73.06 94 ALA A N 1
ATOM 752 C CA . ALA A 1 94 ? -3.096 0.160 25.853 1.00 73.06 94 ALA A CA 1
ATOM 753 C C . ALA A 1 94 ? -2.665 0.423 27.302 1.00 73.06 94 ALA A C 1
ATOM 755 O O . ALA A 1 94 ? -1.482 0.402 27.615 1.00 73.06 94 ALA A O 1
ATOM 756 N N . HIS A 1 95 ? -3.623 0.632 28.214 1.00 64.25 95 HIS A N 1
ATOM 757 C CA . HIS A 1 95 ? -3.320 0.718 29.655 1.00 64.25 95 HIS A CA 1
ATOM 758 C C . HIS A 1 95 ? -2.557 -0.523 30.172 1.00 64.25 95 HIS A C 1
ATOM 760 O O . HIS A 1 95 ? -1.864 -0.459 31.180 1.00 64.25 95 HIS A O 1
ATOM 766 N N . THR A 1 96 ? -2.658 -1.646 29.451 1.00 65.31 96 THR A N 1
ATOM 767 C CA . THR A 1 96 ? -1.745 -2.795 29.504 1.00 65.31 96 THR A CA 1
ATOM 768 C C . THR A 1 96 ? -1.410 -3.216 28.070 1.00 65.31 96 THR A C 1
ATOM 770 O O . THR A 1 96 ? -2.267 -3.093 27.191 1.00 65.31 96 THR A O 1
ATOM 773 N N . LEU A 1 97 ? -0.191 -3.707 27.805 1.00 71.81 97 LEU A N 1
ATOM 774 C CA . LEU A 1 97 ? 0.222 -4.219 26.486 1.00 71.81 97 LEU A CA 1
ATOM 775 C C . LEU A 1 97 ? -0.612 -5.452 26.111 1.00 71.81 97 LEU A C 1
ATOM 777 O O . LEU A 1 97 ? -0.241 -6.598 26.362 1.00 71.81 97 LEU A O 1
ATOM 781 N N . THR A 1 98 ? -1.788 -5.219 25.535 1.00 79.81 98 THR A N 1
ATOM 782 C CA . THR A 1 98 ? -2.665 -6.295 25.085 1.00 79.81 98 THR A CA 1
ATOM 783 C C . THR A 1 98 ? -2.220 -6.803 23.717 1.00 79.81 98 THR A C 1
ATOM 785 O O . THR A 1 98 ? -1.727 -6.043 22.887 1.00 79.81 98 THR A O 1
ATOM 788 N N . LEU A 1 99 ? -2.479 -8.084 23.432 1.00 81.50 99 LEU A N 1
ATOM 789 C CA . LEU A 1 99 ? -2.285 -8.672 22.097 1.00 81.50 99 LEU A CA 1
ATOM 790 C C . LEU A 1 99 ? -2.973 -7.843 20.996 1.00 81.50 99 LEU A C 1
ATOM 792 O O . LEU A 1 99 ? -2.488 -7.780 19.874 1.00 81.50 99 LEU A O 1
ATOM 796 N N . PHE A 1 100 ? -4.081 -7.165 21.316 1.00 84.31 100 PHE A N 1
ATOM 797 C CA . PHE A 1 100 ? -4.767 -6.283 20.376 1.00 84.31 100 PHE A CA 1
ATOM 798 C C . PHE A 1 100 ? -3.922 -5.071 19.965 1.00 84.31 100 PHE A C 1
ATOM 800 O O . PHE A 1 100 ? -3.999 -4.671 18.813 1.00 84.31 100 PHE A O 1
ATOM 807 N N . SER A 1 101 ? -3.107 -4.510 20.860 1.00 88.38 101 SER A N 1
ATOM 808 C CA . SER A 1 101 ? -2.312 -3.300 20.604 1.00 88.38 101 SER A CA 1
ATOM 809 C C . SER A 1 101 ? -1.173 -3.535 19.610 1.00 88.38 101 SER A C 1
ATOM 811 O O . SER A 1 101 ? -0.789 -2.619 18.890 1.00 88.38 101 SER A O 1
ATOM 813 N N . PHE A 1 102 ? -0.682 -4.772 19.506 1.00 93.19 102 PHE A N 1
ATOM 814 C CA . PHE A 1 102 ? 0.330 -5.145 18.518 1.00 93.19 102 PHE A CA 1
ATOM 815 C C . PHE A 1 102 ? -0.244 -5.307 17.106 1.00 93.19 102 PHE A C 1
ATOM 817 O O . PHE A 1 102 ? 0.471 -5.076 16.135 1.00 93.19 102 PHE A O 1
ATOM 824 N N . HIS A 1 103 ? -1.533 -5.633 16.960 1.00 94.94 103 HIS A N 1
ATOM 825 C CA . HIS A 1 103 ? -2.172 -5.726 15.645 1.00 94.94 103 HIS A CA 1
ATOM 826 C C . HIS A 1 103 ? -2.026 -4.435 14.815 1.00 94.94 103 HIS A C 1
ATOM 828 O O . HIS A 1 103 ? -1.422 -4.506 13.747 1.00 94.94 103 HIS A O 1
ATOM 834 N N . PRO A 1 104 ? -2.496 -3.252 15.262 1.00 95.69 104 PRO A N 1
ATOM 835 C CA . PRO A 1 104 ? -2.357 -2.026 14.484 1.00 95.69 104 PRO A CA 1
ATOM 836 C C . PRO A 1 104 ? -0.896 -1.607 14.298 1.00 95.69 104 PRO A C 1
ATOM 838 O O . PRO A 1 104 ? -0.595 -1.037 13.259 1.00 95.69 104 PRO A O 1
ATOM 841 N N . VAL A 1 105 ? 0.009 -1.926 15.235 1.00 95.94 105 VAL A N 1
ATOM 842 C CA . VAL A 1 105 ? 1.452 -1.638 15.120 1.00 95.94 105 VAL A CA 1
ATOM 843 C C . VAL A 1 105 ? 2.080 -2.406 13.958 1.00 95.94 105 VAL A C 1
ATOM 845 O O . VAL A 1 105 ? 2.688 -1.805 13.073 1.00 95.94 105 VAL A O 1
ATOM 848 N N . PHE A 1 106 ? 1.900 -3.728 13.921 1.00 97.75 106 PHE A N 1
ATOM 849 C CA . PHE A 1 106 ? 2.451 -4.559 12.852 1.00 97.75 106 PHE A CA 1
ATOM 850 C C . PHE A 1 106 ? 1.714 -4.351 11.521 1.00 97.75 106 PHE A C 1
ATOM 852 O O . PHE A 1 106 ? 2.358 -4.286 10.475 1.00 97.75 106 PHE A O 1
ATOM 859 N N . MET A 1 107 ? 0.387 -4.179 11.536 1.00 97.50 107 MET A N 1
ATOM 860 C CA . MET A 1 107 ? -0.373 -3.924 10.307 1.00 97.50 107 MET A CA 1
ATOM 861 C C . MET A 1 107 ? 0.003 -2.583 9.673 1.00 97.50 107 MET A C 1
ATOM 863 O O . MET A 1 107 ? 0.156 -2.532 8.455 1.00 97.50 107 MET A O 1
ATOM 867 N N . SER A 1 108 ? 0.199 -1.513 10.455 1.00 97.56 108 SER A N 1
ATOM 868 C CA . SER A 1 108 ? 0.639 -0.224 9.907 1.00 97.56 108 SER A CA 1
ATOM 869 C C . SER A 1 108 ? 2.091 -0.266 9.437 1.00 97.56 108 SER A C 1
ATOM 871 O O . SER A 1 108 ? 2.385 0.236 8.358 1.00 97.56 108 SER A O 1
ATOM 873 N N . MET A 1 109 ? 2.988 -0.946 10.156 1.00 97.88 109 MET A N 1
ATOM 874 C CA . MET A 1 109 ? 4.369 -1.138 9.700 1.00 97.88 109 MET A CA 1
ATOM 875 C C . MET A 1 109 ? 4.430 -1.883 8.359 1.00 97.88 109 MET A C 1
ATOM 877 O O . MET A 1 109 ? 5.162 -1.486 7.455 1.00 97.88 109 MET A O 1
ATOM 881 N N . GLY A 1 110 ? 3.615 -2.926 8.192 1.00 98.06 110 GLY A N 1
ATOM 882 C CA . GLY A 1 110 ? 3.545 -3.666 6.936 1.00 98.06 110 GLY A CA 1
ATOM 883 C C . GLY A 1 110 ? 2.875 -2.883 5.806 1.00 98.06 110 GLY A C 1
ATOM 884 O O . GLY A 1 110 ? 3.458 -2.721 4.737 1.00 98.06 110 GLY A O 1
ATOM 885 N N . CYS A 1 111 ? 1.656 -2.392 6.038 1.00 97.69 111 CYS A N 1
ATOM 886 C CA . CYS A 1 111 ? 0.818 -1.803 4.989 1.00 97.69 111 CYS A CA 1
ATOM 887 C C . CYS A 1 111 ? 1.162 -0.340 4.680 1.00 97.69 111 CYS A C 1
ATOM 889 O O . CYS A 1 111 ? 1.072 0.066 3.528 1.00 97.69 111 CYS A O 1
ATOM 891 N N . VAL A 1 112 ? 1.534 0.461 5.683 1.00 97.69 112 VAL A N 1
ATOM 892 C CA . VAL A 1 112 ? 1.818 1.894 5.495 1.00 97.69 112 VAL A CA 1
ATOM 893 C C . VAL A 1 112 ? 3.285 2.120 5.170 1.00 97.69 112 VAL A C 1
ATOM 895 O O . VAL A 1 112 ? 3.569 2.846 4.229 1.00 97.69 112 VAL A O 1
ATOM 898 N N . LEU A 1 113 ? 4.219 1.508 5.903 1.00 96.75 113 LEU A N 1
ATOM 899 C CA . LEU A 1 113 ? 5.646 1.738 5.667 1.00 96.75 113 LEU A CA 1
ATOM 900 C C . LEU A 1 113 ? 6.176 0.829 4.552 1.00 96.75 113 LEU A C 1
ATOM 902 O O . LEU A 1 113 ? 6.423 1.288 3.440 1.00 96.75 113 LEU A O 1
ATOM 906 N N . PHE A 1 114 ? 6.311 -0.473 4.812 1.00 97.88 114 PHE A N 1
ATOM 907 C CA . PHE A 1 114 ? 7.024 -1.362 3.892 1.00 97.88 114 PHE A CA 1
ATOM 908 C C . PHE A 1 114 ? 6.339 -1.525 2.535 1.00 97.88 114 PHE A C 1
ATOM 910 O O . PHE A 1 114 ? 7.019 -1.579 1.516 1.00 97.88 114 PHE A O 1
ATOM 917 N N . MET A 1 115 ? 5.008 -1.571 2.477 1.00 97.25 115 MET A N 1
ATOM 918 C CA . MET A 1 115 ? 4.320 -1.664 1.189 1.00 97.25 115 MET A CA 1
ATOM 919 C C . MET A 1 115 ? 4.449 -0.377 0.360 1.00 97.25 115 MET A C 1
ATOM 921 O O . MET A 1 115 ? 4.602 -0.470 -0.857 1.00 97.25 115 MET A O 1
ATOM 925 N N . THR A 1 116 ? 4.453 0.799 1.000 1.00 96.12 116 THR A N 1
ATOM 926 C CA . THR A 1 116 ? 4.720 2.084 0.331 1.00 96.12 116 THR A CA 1
ATOM 927 C C . THR A 1 116 ? 6.136 2.106 -0.241 1.00 96.12 116 THR A C 1
ATOM 929 O O . THR A 1 116 ? 6.301 2.351 -1.435 1.00 96.12 116 THR A O 1
ATOM 932 N N . GLU A 1 117 ? 7.146 1.744 0.557 1.00 95.06 117 GLU A N 1
ATOM 933 C CA . GLU A 1 117 ? 8.533 1.647 0.078 1.00 95.06 117 GLU A CA 1
ATOM 934 C C . GLU A 1 117 ? 8.692 0.620 -1.049 1.00 95.06 117 GLU A C 1
ATOM 936 O O . GLU A 1 117 ? 9.386 0.865 -2.033 1.00 95.06 117 GLU A O 1
ATOM 941 N N . GLY A 1 118 ? 8.001 -0.519 -0.957 1.00 95.00 118 GLY A N 1
ATOM 942 C CA . GLY A 1 118 ? 7.989 -1.533 -2.007 1.00 95.00 118 GLY A CA 1
ATOM 943 C C . GLY A 1 118 ? 7.446 -0.992 -3.329 1.00 95.00 118 GLY A C 1
ATOM 944 O O . GLY A 1 118 ? 8.078 -1.163 -4.374 1.00 95.00 118 GLY A O 1
ATOM 945 N N . ILE A 1 119 ? 6.314 -0.287 -3.300 1.00 94.75 119 ILE A N 1
ATOM 946 C CA . ILE A 1 119 ? 5.687 0.308 -4.493 1.00 94.75 119 ILE A CA 1
ATOM 947 C C . ILE A 1 119 ? 6.571 1.400 -5.102 1.00 94.75 119 ILE A C 1
ATOM 949 O O . ILE A 1 119 ? 6.725 1.470 -6.326 1.00 94.75 119 ILE A O 1
ATOM 953 N N . LEU A 1 120 ? 7.185 2.219 -4.251 1.00 93.06 120 LEU A N 1
ATOM 954 C CA . LEU A 1 120 ? 8.022 3.343 -4.658 1.00 93.06 120 LEU A CA 1
ATOM 955 C C . LEU A 1 120 ? 9.476 2.961 -4.936 1.00 93.06 120 LEU A C 1
ATOM 957 O O . LEU A 1 120 ? 10.226 3.804 -5.420 1.00 93.06 120 LEU A O 1
ATOM 961 N N . ALA A 1 121 ? 9.880 1.706 -4.719 1.00 91.56 121 ALA A N 1
ATOM 962 C CA . ALA A 1 121 ? 11.261 1.253 -4.893 1.00 91.56 121 ALA A CA 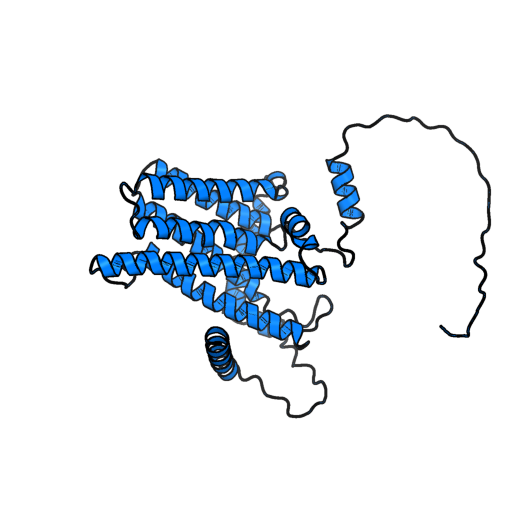1
ATOM 963 C C . ALA A 1 121 ? 11.859 1.666 -6.250 1.00 91.56 121 ALA A C 1
ATOM 965 O O . ALA A 1 121 ? 12.988 2.132 -6.308 1.00 91.56 121 ALA A O 1
ATOM 966 N N . TYR A 1 122 ? 11.078 1.585 -7.335 1.00 88.25 122 TYR A N 1
ATOM 967 C CA . TYR A 1 122 ? 11.505 1.959 -8.694 1.00 88.25 122 TYR A CA 1
ATOM 968 C C . TYR A 1 122 ? 11.586 3.473 -8.958 1.00 88.25 122 TYR A C 1
ATOM 970 O O . TYR A 1 122 ? 11.900 3.883 -10.073 1.00 88.25 122 TYR A O 1
ATOM 978 N N . ARG A 1 123 ? 11.240 4.306 -7.979 1.00 87.25 123 ARG A N 1
ATOM 979 C CA . ARG A 1 123 ? 11.210 5.777 -8.062 1.00 87.25 123 ARG A CA 1
ATOM 980 C C . ARG A 1 123 ? 12.002 6.442 -6.936 1.00 87.25 123 ARG A C 1
ATOM 982 O O . ARG A 1 123 ? 12.236 7.641 -6.983 1.00 87.25 123 ARG A O 1
ATOM 989 N N . ASN A 1 124 ? 12.438 5.667 -5.947 1.00 85.31 124 ASN A N 1
ATOM 990 C CA . ASN A 1 124 ? 13.193 6.149 -4.806 1.00 85.31 124 ASN A CA 1
ATOM 991 C C . ASN A 1 124 ? 14.704 6.000 -5.042 1.00 85.31 124 ASN A C 1
ATOM 993 O O . ASN A 1 124 ? 15.309 4.974 -4.716 1.00 85.31 124 ASN A O 1
ATOM 997 N N . HIS A 1 125 ? 15.314 7.047 -5.600 1.00 81.31 125 HIS A N 1
ATOM 998 C CA . HIS A 1 125 ? 16.754 7.084 -5.874 1.00 81.31 125 HIS A CA 1
ATOM 999 C C . HIS A 1 125 ? 17.591 6.965 -4.595 1.00 81.31 125 HIS A C 1
ATOM 1001 O O . HIS A 1 125 ? 18.571 6.223 -4.570 1.00 81.31 125 HIS A O 1
ATOM 1007 N N . ALA A 1 126 ? 17.179 7.646 -3.522 1.00 81.44 126 ALA A N 1
ATOM 1008 C CA . ALA A 1 126 ? 17.906 7.661 -2.256 1.00 81.44 126 ALA A CA 1
ATOM 1009 C C . ALA A 1 126 ? 17.968 6.262 -1.623 1.00 81.44 126 ALA A C 1
ATOM 1011 O O . ALA A 1 126 ? 19.038 5.802 -1.227 1.00 81.44 126 ALA A O 1
ATOM 1012 N N . CYS A 1 127 ? 16.842 5.541 -1.597 1.00 83.12 127 CYS A N 1
ATOM 1013 C CA . CYS A 1 127 ? 16.807 4.169 -1.087 1.00 83.12 127 CYS A CA 1
ATOM 1014 C C . CYS A 1 127 ? 17.672 3.223 -1.932 1.00 83.12 127 CYS A C 1
ATOM 1016 O O . CYS A 1 127 ? 18.424 2.415 -1.382 1.00 83.12 127 CYS A O 1
ATOM 1018 N N . PHE A 1 128 ? 17.618 3.350 -3.263 1.00 84.94 128 PHE A N 1
ATOM 1019 C CA . PHE A 1 128 ? 18.479 2.566 -4.143 1.00 84.94 128 PHE A CA 1
ATOM 1020 C C . PHE A 1 128 ? 19.964 2.836 -3.872 1.00 84.94 128 PHE A C 1
ATOM 1022 O O . PHE A 1 128 ? 20.719 1.882 -3.708 1.00 84.94 128 PHE A O 1
ATOM 1029 N N . GLN A 1 129 ? 20.386 4.100 -3.778 1.00 84.25 129 GLN A N 1
ATOM 1030 C CA . GLN A 1 129 ? 21.779 4.461 -3.491 1.00 84.25 129 GLN A CA 1
ATOM 1031 C C . GLN A 1 129 ? 22.245 3.959 -2.124 1.00 84.25 129 GLN A C 1
ATOM 1033 O O . GLN A 1 129 ? 23.364 3.469 -2.009 1.00 84.25 129 GLN A O 1
ATOM 1038 N N . PHE A 1 130 ? 21.386 4.022 -1.108 1.00 85.38 130 PHE A N 1
ATOM 1039 C CA . PHE A 1 130 ? 21.711 3.546 0.234 1.00 85.38 130 PHE A CA 1
ATOM 1040 C C . PHE A 1 130 ? 21.895 2.019 0.290 1.00 85.38 130 PHE A C 1
ATOM 1042 O O . PHE A 1 130 ? 22.814 1.524 0.939 1.00 85.38 130 PHE A O 1
ATOM 1049 N N . LEU A 1 131 ? 21.048 1.256 -0.412 1.00 85.44 131 LEU A N 1
ATOM 1050 C CA . LEU A 1 131 ? 21.070 -0.214 -0.376 1.00 85.44 131 LEU A CA 1
ATOM 1051 C C . LEU A 1 131 ? 21.979 -0.852 -1.440 1.00 85.44 131 LEU A C 1
ATOM 1053 O O . LEU A 1 131 ? 22.442 -1.981 -1.263 1.00 85.44 131 LEU A O 1
ATOM 1057 N N . SER A 1 132 ? 22.255 -0.154 -2.544 1.00 83.81 132 SER A N 1
ATOM 1058 C CA . SER A 1 132 ? 23.045 -0.666 -3.673 1.00 83.81 132 SER A CA 1
ATOM 1059 C C . SER A 1 132 ? 24.458 -1.148 -3.292 1.00 83.81 132 SER A C 1
ATOM 1061 O O . SER A 1 132 ? 24.836 -2.212 -3.795 1.00 83.81 132 SER A O 1
ATOM 1063 N N . PRO A 1 133 ? 25.228 -0.473 -2.409 1.00 85.31 133 PRO A N 1
ATOM 1064 C CA . PRO A 1 133 ? 26.565 -0.918 -1.999 1.00 85.31 133 PRO A CA 1
ATOM 1065 C C . PRO A 1 133 ? 26.579 -2.276 -1.289 1.00 85.31 133 PRO A C 1
ATOM 1067 O O . PRO A 1 133 ? 27.557 -3.013 -1.367 1.00 85.31 133 PRO A O 1
ATOM 1070 N N . ILE A 1 134 ? 25.480 -2.632 -0.620 1.00 86.31 134 ILE A N 1
ATOM 1071 C CA . ILE A 1 134 ? 25.359 -3.873 0.158 1.00 86.31 134 ILE A CA 1
ATOM 1072 C C . ILE A 1 134 ? 25.044 -5.066 -0.765 1.00 86.31 134 ILE A C 1
ATOM 1074 O O . ILE A 1 134 ? 25.225 -6.229 -0.403 1.00 86.31 134 ILE A O 1
ATOM 1078 N N . MET A 1 135 ? 24.586 -4.803 -1.990 1.00 85.62 135 MET A N 1
ATOM 1079 C CA . MET A 1 135 ? 24.085 -5.821 -2.903 1.00 85.62 135 MET A CA 1
ATOM 1080 C C . MET A 1 135 ? 25.065 -6.093 -4.046 1.00 85.62 135 MET A C 1
ATOM 1082 O O . MET A 1 135 ? 25.444 -5.201 -4.800 1.00 85.62 135 MET A O 1
ATOM 1086 N N . ARG A 1 136 ? 25.414 -7.363 -4.252 1.00 76.44 136 ARG A N 1
ATOM 1087 C CA . ARG A 1 136 ? 26.235 -7.811 -5.389 1.00 76.44 136 ARG A CA 1
ATOM 1088 C C . ARG A 1 136 ? 25.316 -8.284 -6.506 1.00 76.44 136 ARG A C 1
ATOM 1090 O O . ARG A 1 136 ? 24.830 -9.398 -6.401 1.00 76.44 136 ARG A O 1
ATOM 1097 N N . ASN A 1 137 ? 24.981 -7.432 -7.478 1.00 82.12 137 ASN A N 1
ATOM 1098 C CA . ASN A 1 137 ? 24.153 -7.755 -8.656 1.00 82.12 137 ASN A CA 1
ATOM 1099 C C . ASN A 1 137 ? 24.103 -6.563 -9.633 1.00 82.12 137 ASN A C 1
ATOM 1101 O O . ASN A 1 137 ? 24.430 -5.439 -9.249 1.00 82.12 137 ASN A O 1
ATOM 1105 N N . SER A 1 138 ? 23.609 -6.781 -10.856 1.00 84.19 138 SER A N 1
ATOM 1106 C CA . SER A 1 138 ? 23.283 -5.687 -11.782 1.00 84.19 138 SER A CA 1
ATOM 1107 C C . SER A 1 138 ? 22.200 -4.765 -11.211 1.00 84.19 138 SER A C 1
ATOM 1109 O O . SER A 1 138 ? 21.366 -5.179 -10.397 1.00 84.19 138 SER A O 1
ATOM 1111 N N . ALA A 1 139 ? 22.175 -3.505 -11.647 1.00 81.75 139 ALA A N 1
ATOM 1112 C CA . ALA A 1 139 ? 21.288 -2.497 -11.074 1.00 81.75 139 ALA A CA 1
ATOM 1113 C C . ALA A 1 139 ? 19.790 -2.838 -11.201 1.00 81.75 139 ALA A C 1
ATOM 1115 O O . ALA A 1 139 ? 19.017 -2.635 -10.263 1.00 81.75 139 ALA A O 1
ATOM 1116 N N . ARG A 1 140 ? 19.383 -3.455 -12.318 1.00 81.44 140 ARG A N 1
ATOM 1117 C CA . ARG A 1 140 ? 18.011 -3.951 -12.513 1.00 81.44 140 ARG A CA 1
ATOM 1118 C C . ARG A 1 140 ? 17.637 -5.019 -11.484 1.00 81.44 140 ARG A C 1
ATOM 1120 O O . ARG A 1 140 ? 16.562 -4.951 -10.892 1.00 81.44 140 ARG A O 1
ATOM 1127 N N . VAL A 1 141 ? 18.522 -5.989 -11.254 1.00 84.00 141 VAL A N 1
ATOM 1128 C CA . VAL A 1 141 ? 18.298 -7.066 -10.277 1.00 84.00 141 VAL A CA 1
ATOM 1129 C C . VAL A 1 141 ? 18.301 -6.508 -8.855 1.00 84.00 141 VAL A C 1
ATOM 1131 O O . VAL A 1 141 ? 17.495 -6.934 -8.028 1.00 84.00 141 VAL A O 1
ATOM 1134 N N . LYS A 1 142 ? 19.148 -5.510 -8.571 1.00 87.50 142 LYS A N 1
ATOM 1135 C CA . LYS A 1 142 ? 19.141 -4.800 -7.288 1.00 87.50 142 LYS A CA 1
ATOM 1136 C C . LYS A 1 142 ? 17.777 -4.176 -7.002 1.00 87.50 142 LYS A C 1
ATOM 1138 O O . LYS A 1 142 ? 17.188 -4.442 -5.960 1.00 87.50 142 LYS A O 1
ATOM 1143 N N . LEU A 1 143 ? 17.231 -3.433 -7.957 1.00 87.75 143 LEU A N 1
ATOM 1144 C CA . LEU A 1 143 ? 15.936 -2.771 -7.810 1.00 87.75 143 LEU A CA 1
ATOM 1145 C C . LEU A 1 143 ? 14.783 -3.767 -7.599 1.00 87.75 143 LEU A C 1
ATOM 1147 O O . LEU A 1 143 ? 13.939 -3.578 -6.724 1.00 87.75 143 LEU A O 1
ATOM 1151 N N . GLN A 1 144 ? 14.795 -4.880 -8.342 1.00 88.50 144 GLN A N 1
ATOM 1152 C CA . GLN A 1 144 ? 13.842 -5.980 -8.159 1.00 88.50 144 GLN A CA 1
ATOM 1153 C C . GLN A 1 144 ? 13.932 -6.603 -6.761 1.00 88.50 144 GLN A C 1
ATOM 1155 O O . GLN A 1 144 ? 12.906 -6.884 -6.141 1.00 88.50 144 GLN A O 1
ATOM 1160 N N . ASN A 1 145 ? 15.149 -6.805 -6.256 1.00 90.56 145 ASN A N 1
ATOM 1161 C CA . ASN A 1 145 ? 15.385 -7.360 -4.928 1.00 90.56 145 ASN A CA 1
ATOM 1162 C C . ASN A 1 145 ? 14.966 -6.393 -3.811 1.00 90.56 145 ASN A C 1
ATOM 1164 O O . ASN A 1 145 ? 14.419 -6.861 -2.819 1.00 90.56 145 ASN A O 1
ATOM 1168 N N . ILE A 1 146 ? 15.156 -5.078 -3.974 1.00 91.81 146 ILE A N 1
ATOM 1169 C CA . ILE A 1 146 ? 14.677 -4.062 -3.018 1.00 91.81 146 ILE A CA 1
ATOM 1170 C C . ILE A 1 146 ? 13.145 -4.077 -2.953 1.00 91.81 146 ILE A C 1
ATOM 1172 O O . ILE A 1 146 ? 12.578 -4.259 -1.877 1.00 91.81 146 ILE A O 1
ATOM 1176 N N . HIS A 1 147 ? 12.472 -3.988 -4.108 1.00 94.06 147 HIS A N 1
ATOM 1177 C CA . HIS A 1 147 ? 11.011 -4.087 -4.207 1.00 94.06 147 HIS A CA 1
ATOM 1178 C C . HIS A 1 147 ? 10.481 -5.364 -3.535 1.00 94.06 147 HIS A C 1
ATOM 1180 O O . HIS A 1 147 ? 9.588 -5.322 -2.688 1.00 94.06 147 HIS A O 1
ATOM 1186 N N . ARG A 1 148 ? 11.078 -6.514 -3.871 1.00 94.25 148 ARG A N 1
ATOM 1187 C CA . ARG A 1 148 ? 10.721 -7.808 -3.282 1.00 94.25 148 ARG A CA 1
ATOM 1188 C C . ARG A 1 148 ? 10.982 -7.842 -1.775 1.00 94.25 148 ARG A C 1
ATOM 1190 O O . ARG A 1 148 ? 10.148 -8.358 -1.038 1.00 94.25 148 ARG A O 1
ATOM 1197 N N . GLY A 1 149 ? 12.122 -7.326 -1.325 1.00 94.88 149 GLY A N 1
ATOM 1198 C CA . GLY A 1 149 ? 12.516 -7.299 0.081 1.00 94.88 149 GLY A CA 1
ATOM 1199 C C . GLY A 1 149 ? 11.498 -6.551 0.932 1.00 94.88 149 GLY A C 1
ATOM 1200 O O . GLY A 1 149 ? 11.004 -7.101 1.915 1.00 94.88 149 GLY A O 1
ATOM 1201 N N . PHE A 1 150 ? 11.095 -5.358 0.495 1.00 96.75 150 PHE A N 1
ATOM 1202 C CA . PHE A 1 150 ? 10.054 -4.582 1.165 1.00 96.75 150 PHE A CA 1
ATOM 1203 C C . PHE A 1 150 ? 8.706 -5.307 1.214 1.00 96.75 150 PHE A C 1
ATOM 1205 O O . PHE A 1 150 ? 8.095 -5.370 2.278 1.00 96.75 150 PHE A O 1
ATOM 1212 N N . HIS A 1 151 ? 8.257 -5.936 0.124 1.00 97.31 151 HIS A N 1
ATOM 1213 C CA . HIS A 1 151 ? 7.002 -6.697 0.152 1.00 97.31 151 HIS A CA 1
ATOM 1214 C C . HIS A 1 151 ? 7.070 -7.964 1.021 1.00 97.31 151 HIS A C 1
ATOM 1216 O O . HIS A 1 151 ? 6.072 -8.323 1.643 1.00 97.31 151 HIS A O 1
ATOM 1222 N N . ILE A 1 152 ? 8.233 -8.617 1.136 1.00 97.12 152 ILE A N 1
ATOM 1223 C CA . ILE A 1 152 ? 8.430 -9.723 2.090 1.00 97.12 152 ILE A CA 1
ATOM 1224 C C . ILE A 1 152 ? 8.334 -9.209 3.529 1.00 97.12 152 ILE A C 1
ATOM 1226 O O . ILE A 1 152 ? 7.620 -9.804 4.335 1.00 97.12 152 ILE A O 1
ATOM 1230 N N . LEU A 1 153 ? 9.004 -8.099 3.854 1.00 97.94 153 LEU A N 1
ATOM 1231 C CA . LEU A 1 153 ? 8.914 -7.480 5.180 1.00 97.94 153 LEU A CA 1
ATOM 1232 C C . LEU A 1 153 ? 7.477 -7.055 5.501 1.00 97.94 153 LEU A C 1
ATOM 1234 O O . LEU A 1 153 ? 6.990 -7.323 6.601 1.00 97.94 153 LEU A O 1
ATOM 1238 N N . ALA A 1 154 ? 6.770 -6.475 4.528 1.00 98.31 154 ALA A N 1
ATOM 1239 C CA . ALA A 1 154 ? 5.356 -6.143 4.650 1.00 98.31 154 ALA A CA 1
ATOM 1240 C C . ALA A 1 154 ? 4.515 -7.386 4.969 1.00 98.31 154 ALA A C 1
ATOM 1242 O O . ALA A 1 154 ? 3.734 -7.371 5.921 1.00 98.31 154 ALA A O 1
ATOM 1243 N N . ALA A 1 155 ? 4.724 -8.482 4.236 1.00 97.81 155 ALA A N 1
ATOM 1244 C CA . ALA A 1 155 ? 4.004 -9.730 4.446 1.00 97.81 155 ALA A CA 1
ATOM 1245 C C . ALA A 1 155 ? 4.269 -10.343 5.828 1.00 97.81 155 ALA A C 1
ATOM 1247 O O . ALA A 1 155 ? 3.326 -10.764 6.494 1.00 97.81 155 ALA A O 1
ATOM 1248 N N . VAL A 1 156 ? 5.522 -10.340 6.296 1.00 98.12 156 VAL A N 1
ATOM 1249 C CA . VAL A 1 156 ? 5.876 -10.799 7.651 1.00 98.12 156 VAL A CA 1
ATOM 1250 C C . VAL A 1 156 ? 5.144 -9.975 8.710 1.00 98.12 156 VAL A C 1
ATOM 1252 O O . VAL A 1 156 ? 4.550 -10.541 9.629 1.00 98.12 156 VAL A O 1
ATOM 1255 N N . CYS A 1 157 ? 5.123 -8.649 8.563 1.00 98.38 157 CYS A N 1
ATOM 1256 C CA . CYS A 1 157 ? 4.410 -7.764 9.482 1.00 98.38 157 CYS A CA 1
ATOM 1257 C C . CYS A 1 157 ? 2.900 -8.022 9.470 1.00 98.38 157 CYS A C 1
ATOM 1259 O O . CYS A 1 157 ? 2.287 -8.118 10.529 1.00 98.38 157 CYS A O 1
ATOM 1261 N N . VAL A 1 158 ? 2.294 -8.199 8.295 1.00 97.88 158 VAL A N 1
ATOM 1262 C CA . VAL A 1 158 ? 0.865 -8.523 8.177 1.00 97.88 158 VAL A CA 1
ATOM 1263 C C . VAL A 1 158 ? 0.550 -9.869 8.829 1.00 97.88 158 VAL A C 1
ATOM 1265 O O . VAL A 1 158 ? -0.399 -9.955 9.604 1.00 97.88 158 VAL A O 1
ATOM 1268 N N . VAL A 1 159 ? 1.359 -10.909 8.599 1.00 97.38 159 VAL A N 1
ATOM 1269 C CA . VAL A 1 159 ? 1.176 -12.224 9.240 1.00 97.38 159 VAL A CA 1
ATOM 1270 C C . VAL A 1 159 ? 1.260 -12.109 10.763 1.00 97.38 159 VAL A C 1
ATOM 1272 O O . VAL A 1 159 ? 0.385 -12.622 11.460 1.00 97.38 159 VAL A O 1
ATOM 1275 N N . MET A 1 160 ? 2.254 -11.385 11.283 1.00 97.25 160 MET A N 1
ATOM 1276 C CA . MET A 1 160 ? 2.384 -11.103 12.716 1.00 97.25 160 MET A CA 1
ATOM 1277 C C . MET A 1 160 ? 1.157 -10.353 13.255 1.00 97.25 160 MET A C 1
ATOM 1279 O O . MET A 1 160 ? 0.551 -10.774 14.241 1.00 97.25 160 MET A O 1
ATOM 1283 N N . GLY A 1 161 ? 0.732 -9.282 12.581 1.00 96.50 161 GLY A N 1
ATOM 1284 C CA . GLY A 1 161 ? -0.456 -8.510 12.943 1.00 96.50 161 GLY A CA 1
ATOM 1285 C C . GLY A 1 161 ? -1.728 -9.361 12.965 1.00 96.50 161 GLY A C 1
ATOM 1286 O O . GLY A 1 161 ? -2.535 -9.243 13.893 1.00 96.50 161 GLY A O 1
ATOM 1287 N N . MET A 1 162 ? -1.897 -10.260 11.992 1.00 95.62 162 MET A N 1
ATOM 1288 C CA . MET A 1 162 ? -3.012 -11.208 11.928 1.00 95.62 162 MET A CA 1
ATOM 1289 C C . MET A 1 162 ? -2.955 -12.248 13.056 1.00 95.62 162 MET A C 1
ATOM 1291 O O . MET A 1 162 ? -3.972 -12.516 13.701 1.00 95.62 162 MET A O 1
ATOM 1295 N N . ALA A 1 163 ? -1.770 -12.776 13.369 1.00 95.19 163 ALA A N 1
ATOM 1296 C CA . ALA A 1 163 ? -1.577 -13.706 14.479 1.00 95.19 163 ALA A CA 1
ATOM 1297 C C . ALA A 1 163 ? -1.970 -13.078 15.829 1.00 95.19 163 ALA A C 1
ATOM 1299 O O . ALA A 1 163 ? -2.652 -13.717 16.637 1.00 95.19 163 ALA A O 1
ATOM 1300 N N . PHE A 1 164 ? -1.622 -11.806 16.053 1.00 94.62 164 PHE A N 1
ATOM 1301 C CA . PHE A 1 164 ? -1.992 -11.071 17.264 1.00 94.62 164 PHE A CA 1
ATOM 1302 C C . PHE A 1 164 ? -3.506 -10.883 17.411 1.00 94.62 164 PHE A C 1
ATOM 1304 O O . PHE A 1 164 ? -4.063 -11.157 18.481 1.00 94.62 164 PHE A O 1
ATOM 1311 N N . ILE A 1 165 ? -4.203 -10.466 16.346 1.00 93.50 165 ILE A N 1
ATOM 1312 C CA . ILE A 1 165 ? -5.660 -10.274 16.411 1.00 93.50 165 ILE A CA 1
ATOM 1313 C C . ILE A 1 165 ? -6.412 -11.601 16.541 1.00 93.50 165 ILE A C 1
ATOM 1315 O O . ILE A 1 165 ? -7.388 -11.666 17.291 1.00 93.50 165 ILE A O 1
ATOM 1319 N N . PHE A 1 166 ? -5.954 -12.668 15.881 1.00 93.62 166 PHE A N 1
ATOM 1320 C CA . PHE A 1 166 ? -6.545 -13.999 16.026 1.00 93.62 166 PHE A CA 1
ATOM 1321 C C . PHE A 1 166 ? -6.346 -14.549 17.434 1.00 93.62 166 PHE A C 1
ATOM 1323 O O . PHE A 1 166 ? -7.326 -14.938 18.065 1.00 93.62 166 PHE A O 1
ATOM 1330 N N . SER A 1 167 ? -5.130 -14.471 17.979 1.00 92.94 167 SER A N 1
ATOM 1331 C CA . SER A 1 167 ? -4.847 -14.879 19.362 1.00 92.94 167 SER A CA 1
ATOM 1332 C C . SER A 1 167 ? -5.710 -14.109 20.365 1.00 92.94 167 SER A C 1
ATOM 1334 O O . SER A 1 167 ? -6.297 -14.691 21.277 1.00 92.94 167 SER A O 1
ATOM 1336 N N . ASN A 1 168 ? -5.870 -12.797 20.164 1.00 90.81 168 ASN A N 1
ATOM 1337 C CA . ASN A 1 168 ? -6.748 -11.971 20.988 1.00 90.81 168 ASN A CA 1
ATOM 1338 C C . ASN A 1 168 ? -8.232 -12.371 20.866 1.00 90.81 168 ASN A C 1
ATOM 1340 O O . ASN A 1 168 ? -8.947 -12.358 21.867 1.00 90.81 168 ASN A O 1
ATOM 1344 N N . LYS A 1 169 ? -8.713 -12.725 19.667 1.00 89.75 169 LYS A N 1
ATOM 1345 C CA . LYS A 1 169 ? -10.092 -13.198 19.461 1.00 89.75 169 LYS A CA 1
ATOM 1346 C C . LYS A 1 169 ? -10.338 -14.551 20.123 1.00 89.75 169 LYS A C 1
ATOM 1348 O O . LYS A 1 169 ? -11.346 -14.688 20.812 1.00 89.75 169 LYS A O 1
ATOM 1353 N N . VAL A 1 170 ? -9.409 -15.496 19.971 1.00 91.62 170 VAL A N 1
ATOM 1354 C CA . VAL A 1 170 ? -9.470 -16.823 20.603 1.00 91.62 170 VAL A CA 1
ATOM 1355 C C . VAL A 1 170 ? -9.507 -16.683 22.123 1.00 91.62 170 VAL A C 1
ATOM 1357 O O . VAL A 1 170 ? -10.418 -17.206 22.755 1.00 91.62 170 VAL A O 1
ATOM 1360 N N . LYS A 1 171 ? -8.608 -15.875 22.704 1.00 91.31 171 LYS A N 1
ATOM 1361 C CA . LYS A 1 171 ? -8.583 -15.602 24.152 1.00 91.31 171 LYS A CA 1
ATOM 1362 C C . LYS A 1 171 ? -9.886 -14.984 24.676 1.00 91.31 171 LYS A C 1
ATOM 1364 O O . LYS A 1 171 ? -10.228 -15.162 25.837 1.00 91.31 171 LYS A O 1
ATOM 1369 N N . LYS A 1 172 ? -10.606 -14.234 23.838 1.00 89.00 172 LYS A N 1
ATOM 1370 C CA . LYS A 1 172 ? -11.888 -13.597 24.185 1.00 89.00 172 LYS A CA 1
ATOM 1371 C C . LYS A 1 172 ? -13.111 -14.416 23.753 1.00 89.00 172 LYS A C 1
ATOM 1373 O O . LYS A 1 172 ? -14.213 -13.876 23.806 1.00 89.00 172 LYS A O 1
ATOM 1378 N N . HIS A 1 173 ? -12.927 -15.655 23.285 1.00 89.75 173 HIS A N 1
ATOM 1379 C CA . HIS A 1 173 ? -13.984 -16.526 22.755 1.00 89.75 173 HIS A CA 1
ATOM 1380 C C . HIS A 1 173 ? -14.873 -15.846 21.695 1.00 89.75 173 HIS A C 1
ATOM 1382 O O . HIS A 1 173 ? -16.085 -16.043 21.647 1.00 89.75 173 HIS A O 1
ATOM 1388 N N . ARG A 1 174 ? -14.278 -15.000 20.842 1.00 86.31 174 ARG A N 1
ATOM 1389 C CA . ARG A 1 174 ? -14.989 -14.298 19.762 1.00 86.31 174 ARG A CA 1
ATOM 1390 C C . ARG A 1 174 ? -14.776 -14.982 18.419 1.00 86.31 174 ARG A C 1
ATOM 1392 O O . ARG A 1 174 ? -13.711 -15.534 18.157 1.00 86.31 174 ARG A O 1
ATOM 1399 N N . THR A 1 175 ? -15.762 -14.854 17.531 1.00 84.94 175 THR A N 1
ATOM 1400 C CA . THR A 1 175 ? -15.672 -15.396 16.170 1.00 84.94 175 THR A CA 1
ATOM 1401 C C . THR A 1 175 ? -14.497 -14.809 15.381 1.00 84.94 175 THR A C 1
ATOM 1403 O O . THR A 1 175 ? -14.231 -13.598 15.391 1.00 84.94 175 THR A O 1
ATOM 1406 N N . ILE A 1 176 ? -13.790 -15.690 14.673 1.00 84.00 176 ILE A N 1
ATOM 1407 C CA . ILE A 1 176 ? -12.678 -15.339 13.783 1.00 84.00 176 ILE A CA 1
ATOM 1408 C C . ILE A 1 176 ? -13.208 -14.678 12.504 1.00 84.00 176 ILE A C 1
ATOM 1410 O O . ILE A 1 176 ? -12.539 -13.788 11.974 1.00 84.00 176 ILE A O 1
ATOM 1414 N N . LEU A 1 177 ? -14.437 -15.017 12.095 1.00 84.25 177 LEU A N 1
ATOM 1415 C CA . LEU A 1 177 ? -15.062 -14.534 10.866 1.00 84.25 177 LEU A CA 1
ATOM 1416 C C . LEU A 1 177 ? -15.165 -12.995 10.819 1.00 84.25 177 LEU A C 1
ATOM 1418 O O . LEU A 1 177 ? -15.313 -12.341 11.864 1.00 84.25 177 LEU A O 1
ATOM 1422 N N . PRO A 1 178 ? -15.052 -12.396 9.619 1.00 86.19 178 PRO A N 1
ATOM 1423 C CA . PRO A 1 178 ? -15.152 -10.955 9.446 1.00 86.19 178 PRO A CA 1
ATOM 1424 C C . PRO A 1 178 ? -16.592 -10.485 9.673 1.00 86.19 178 PRO A C 1
ATOM 1426 O O . PRO A 1 178 ? -17.480 -10.749 8.874 1.00 86.19 178 PRO A O 1
ATOM 1429 N N . THR A 1 179 ? -16.816 -9.760 10.768 1.00 90.50 179 THR A N 1
ATOM 1430 C CA . THR A 1 179 ? -18.120 -9.159 11.108 1.00 90.50 179 THR A CA 1
ATOM 1431 C C . THR A 1 179 ? -18.156 -7.643 10.909 1.00 90.50 179 THR A C 1
ATOM 1433 O O . THR A 1 179 ? -19.174 -7.005 11.156 1.00 90.50 179 THR A O 1
ATOM 1436 N N . SER A 1 180 ? -17.042 -7.039 10.493 1.00 94.19 180 SER A N 1
ATOM 1437 C CA . SER A 1 180 ? -16.929 -5.603 10.233 1.00 94.19 180 SER A CA 1
ATOM 1438 C C . SER A 1 180 ? -16.334 -5.348 8.855 1.00 94.19 180 SER A C 1
ATOM 1440 O O . SER A 1 180 ? -15.585 -6.178 8.340 1.00 94.19 180 SER A O 1
ATOM 1442 N N . ILE A 1 181 ? -16.609 -4.166 8.295 1.00 96.25 181 ILE A N 1
ATOM 1443 C CA . ILE A 1 181 ? -16.033 -3.723 7.015 1.00 96.25 181 ILE A CA 1
ATOM 1444 C C . ILE A 1 181 ? -14.500 -3.766 7.073 1.00 96.25 181 ILE A C 1
ATOM 1446 O O . ILE A 1 181 ? -13.875 -4.326 6.183 1.00 96.25 181 ILE A O 1
ATOM 1450 N N . HIS A 1 182 ? -13.895 -3.271 8.158 1.00 96.56 182 HIS A N 1
ATOM 1451 C CA . HIS A 1 182 ? -12.445 -3.350 8.364 1.00 96.56 182 HIS A CA 1
ATOM 1452 C C . HIS A 1 182 ? -11.925 -4.796 8.327 1.00 96.56 182 HIS A C 1
ATOM 1454 O O . HIS A 1 182 ? -10.927 -5.069 7.670 1.00 96.56 182 HIS A O 1
ATOM 1460 N N . ALA A 1 183 ? -12.606 -5.736 8.996 1.00 95.69 183 ALA A N 1
ATOM 1461 C CA . ALA A 1 183 ? -12.195 -7.136 8.976 1.00 95.69 183 ALA A CA 1
ATOM 1462 C C . ALA A 1 183 ? -12.342 -7.742 7.572 1.00 95.69 183 ALA A C 1
ATOM 1464 O O . ALA A 1 183 ? -11.428 -8.420 7.116 1.00 95.69 183 ALA A O 1
ATOM 1465 N N . ALA A 1 184 ? -13.448 -7.472 6.873 1.00 96.88 184 ALA A N 1
ATOM 1466 C CA . ALA A 1 184 ? -13.669 -7.952 5.510 1.00 96.88 184 ALA A CA 1
ATOM 1467 C C . ALA A 1 184 ? -12.595 -7.431 4.538 1.00 96.88 184 ALA A C 1
ATOM 1469 O O . ALA A 1 184 ? -11.987 -8.221 3.817 1.00 96.88 184 ALA A O 1
ATOM 1470 N N . LEU A 1 185 ? -12.298 -6.127 4.580 1.00 97.56 185 LEU A N 1
ATOM 1471 C CA . LEU A 1 185 ? -11.232 -5.526 3.779 1.00 97.56 185 LEU A CA 1
ATOM 1472 C C . LEU A 1 185 ? -9.852 -6.076 4.166 1.00 97.56 185 LEU A C 1
ATOM 1474 O O . LEU A 1 185 ? -9.070 -6.413 3.286 1.00 97.56 185 LEU A O 1
ATOM 1478 N N . GLY A 1 186 ? -9.565 -6.262 5.457 1.00 97.00 186 GLY A N 1
ATOM 1479 C CA . GLY A 1 186 ? -8.301 -6.842 5.918 1.00 97.00 186 GLY A CA 1
ATOM 1480 C C . GLY A 1 186 ? -8.069 -8.270 5.420 1.00 97.00 186 GLY A C 1
ATOM 1481 O O . GLY A 1 186 ? -6.967 -8.593 4.977 1.00 97.00 186 GLY A O 1
ATOM 1482 N N . PHE A 1 187 ? -9.107 -9.113 5.418 1.00 96.00 187 PHE A N 1
ATOM 1483 C CA . PHE A 1 187 ? -9.036 -10.445 4.807 1.00 96.00 187 PHE A CA 1
ATOM 1484 C C . PHE A 1 187 ? -8.810 -10.365 3.293 1.00 96.00 187 PHE A C 1
ATOM 1486 O O . PHE A 1 187 ? -7.977 -11.106 2.767 1.00 96.00 187 PHE A O 1
ATOM 1493 N N . LEU A 1 188 ? -9.496 -9.446 2.605 1.00 96.69 188 LEU A N 1
ATOM 1494 C CA . LEU A 1 188 ? -9.298 -9.213 1.174 1.00 96.69 188 LEU A CA 1
ATOM 1495 C C . LEU A 1 188 ? -7.856 -8.778 0.865 1.00 96.69 188 LEU A C 1
ATOM 1497 O O . LEU A 1 188 ? -7.243 -9.334 -0.041 1.00 96.69 188 LEU A O 1
ATOM 1501 N N . VAL A 1 189 ? -7.282 -7.857 1.645 1.00 98.12 189 VAL A N 1
ATOM 1502 C CA . VAL A 1 189 ? -5.876 -7.433 1.523 1.00 98.12 189 VAL A CA 1
ATOM 1503 C C . VAL A 1 189 ? -4.934 -8.615 1.708 1.00 98.12 189 VAL A C 1
ATOM 1505 O O . VAL A 1 189 ? -4.030 -8.796 0.899 1.00 98.12 189 VAL A O 1
ATOM 1508 N N . CYS A 1 190 ? -5.153 -9.456 2.724 1.00 97.38 190 CYS A N 1
ATOM 1509 C CA . CYS A 1 190 ? -4.323 -10.641 2.943 1.00 97.38 190 CYS A CA 1
ATOM 1510 C C . CYS A 1 190 ? -4.370 -11.595 1.738 1.00 97.38 190 CYS A C 1
ATOM 1512 O O . CYS A 1 190 ? -3.323 -12.040 1.270 1.00 97.38 190 CYS A O 1
ATOM 1514 N N . ALA A 1 191 ? -5.565 -11.874 1.209 1.00 96.69 191 ALA A N 1
ATOM 1515 C CA . ALA A 1 191 ? -5.739 -12.746 0.049 1.00 96.69 191 ALA A CA 1
ATOM 1516 C C . ALA A 1 191 ? -5.068 -12.170 -1.209 1.00 96.69 191 ALA A C 1
ATOM 1518 O O . ALA A 1 191 ? -4.272 -12.850 -1.857 1.00 96.69 191 ALA A O 1
ATOM 1519 N N . LEU A 1 192 ? -5.330 -10.899 -1.523 1.00 96.75 192 LEU A N 1
ATOM 1520 C CA . LEU A 1 192 ? -4.735 -10.208 -2.667 1.00 96.75 192 LEU A CA 1
ATOM 1521 C C . LEU A 1 192 ? -3.210 -10.096 -2.550 1.00 96.75 192 LEU A C 1
ATOM 1523 O O . LEU A 1 192 ? -2.519 -10.210 -3.558 1.00 96.75 192 LEU A O 1
ATOM 1527 N N . MET A 1 193 ? -2.674 -9.911 -1.342 1.00 97.56 193 MET A N 1
ATOM 1528 C CA . MET A 1 193 ? -1.231 -9.873 -1.107 1.00 97.56 193 MET A CA 1
ATOM 1529 C C . MET A 1 193 ? -0.581 -11.228 -1.387 1.00 97.56 193 MET A C 1
ATOM 1531 O O . MET A 1 193 ? 0.440 -11.271 -2.067 1.00 97.56 193 MET A O 1
ATOM 1535 N N . VAL A 1 194 ? -1.185 -12.336 -0.942 1.00 96.25 194 VAL A N 1
ATOM 1536 C CA . VAL A 1 194 ? -0.696 -13.689 -1.264 1.00 96.25 194 VAL A CA 1
ATOM 1537 C C . VAL A 1 194 ? -0.706 -13.922 -2.773 1.00 96.25 194 VAL A C 1
ATOM 1539 O O . VAL A 1 194 ? 0.314 -14.329 -3.330 1.00 96.25 194 VAL A O 1
ATOM 1542 N N . LEU A 1 195 ? -1.818 -13.604 -3.444 1.00 95.12 195 LEU A N 1
ATOM 1543 C CA . LEU A 1 195 ? -1.919 -13.709 -4.902 1.00 95.12 195 LEU A CA 1
ATOM 1544 C C . LEU A 1 195 ? -0.846 -12.868 -5.598 1.00 95.12 195 LEU A C 1
ATOM 1546 O O . LEU A 1 195 ? -0.199 -13.342 -6.530 1.00 95.12 195 LEU A O 1
ATOM 1550 N N . GLN A 1 196 ? -0.599 -11.649 -5.112 1.00 95.62 196 GLN A N 1
ATOM 1551 C CA . GLN A 1 196 ? 0.420 -10.790 -5.698 1.00 95.62 196 GLN A CA 1
ATOM 1552 C C . GLN A 1 196 ? 1.845 -11.285 -5.495 1.00 95.62 196 GLN A C 1
ATOM 1554 O O . GLN A 1 196 ? 2.687 -11.142 -6.383 1.00 95.62 196 GLN A O 1
ATOM 1559 N N . MET A 1 197 ? 2.130 -11.884 -4.343 1.00 94.50 197 MET A N 1
ATOM 1560 C CA . MET A 1 197 ? 3.432 -12.487 -4.092 1.00 94.50 197 MET A CA 1
ATOM 1561 C C . MET A 1 197 ? 3.672 -13.688 -5.008 1.00 94.50 197 MET A C 1
ATOM 1563 O O . MET A 1 197 ? 4.764 -13.800 -5.559 1.00 94.50 197 MET A O 1
ATOM 1567 N N . ILE A 1 198 ? 2.666 -14.545 -5.219 1.00 92.88 198 ILE A N 1
ATOM 1568 C CA . ILE A 1 198 ? 2.763 -15.686 -6.143 1.00 92.88 198 ILE A CA 1
ATOM 1569 C C . ILE A 1 198 ? 3.017 -15.183 -7.569 1.00 92.88 198 ILE A C 1
ATOM 1571 O O . ILE A 1 198 ? 4.032 -15.538 -8.163 1.00 92.88 198 ILE A O 1
ATOM 1575 N N . ALA A 1 199 ? 2.183 -14.266 -8.067 1.00 90.38 199 ALA A N 1
ATOM 1576 C CA . ALA A 1 199 ? 2.334 -13.695 -9.405 1.00 90.38 199 ALA A CA 1
ATOM 1577 C C . ALA A 1 199 ? 3.673 -12.961 -9.600 1.00 90.38 199 ALA A C 1
ATOM 1579 O O . ALA A 1 199 ? 4.273 -13.003 -10.673 1.00 90.38 199 ALA A O 1
ATOM 1580 N N . GLY A 1 200 ? 4.172 -12.290 -8.557 1.00 90.75 200 GLY A N 1
ATOM 1581 C CA . GLY A 1 200 ? 5.483 -11.645 -8.569 1.00 90.75 200 GLY A CA 1
ATOM 1582 C C . GLY A 1 200 ? 6.641 -12.643 -8.664 1.00 90.75 200 GLY A C 1
ATOM 1583 O O . GLY A 1 200 ? 7.612 -12.383 -9.375 1.00 90.75 200 GLY A O 1
ATOM 1584 N N . LEU A 1 201 ? 6.542 -13.791 -7.987 1.00 89.94 201 LEU A N 1
ATOM 1585 C CA . LEU A 1 201 ? 7.531 -14.869 -8.082 1.00 89.94 201 LEU A CA 1
ATOM 1586 C C . LEU A 1 201 ? 7.499 -15.543 -9.456 1.00 89.94 201 LEU A C 1
ATOM 1588 O O . LEU A 1 201 ? 8.554 -15.721 -10.058 1.00 89.94 201 LEU A O 1
ATOM 1592 N N . GLU A 1 202 ? 6.312 -15.835 -9.988 1.00 87.69 202 GLU A N 1
ATOM 1593 C CA . GLU A 1 202 ? 6.148 -16.397 -11.335 1.00 87.69 202 GLU A CA 1
ATOM 1594 C C . GLU A 1 202 ? 6.718 -15.468 -12.408 1.00 87.69 202 GLU A C 1
ATOM 1596 O O . GLU A 1 202 ? 7.475 -15.905 -13.276 1.00 87.69 202 GLU A O 1
ATOM 1601 N N . LYS A 1 203 ? 6.454 -14.160 -12.294 1.00 86.12 203 LYS A N 1
ATOM 1602 C CA . LYS A 1 203 ? 7.054 -13.139 -13.156 1.00 86.12 203 LYS A CA 1
ATOM 1603 C C . LYS A 1 203 ? 8.583 -13.171 -13.108 1.00 86.12 203 LYS A C 1
ATOM 1605 O O . LYS A 1 203 ? 9.226 -13.050 -14.148 1.00 86.12 203 LYS A O 1
ATOM 1610 N N . LEU A 1 204 ? 9.176 -13.296 -11.920 1.00 84.31 204 LEU A N 1
ATOM 1611 C CA . LEU A 1 204 ? 10.632 -13.354 -11.761 1.00 84.31 204 LEU A CA 1
ATOM 1612 C C . LEU A 1 204 ? 11.222 -14.648 -12.331 1.00 84.31 204 LEU A C 1
ATOM 1614 O O . LEU A 1 204 ? 12.251 -14.594 -13.004 1.00 84.31 204 LEU A O 1
ATOM 1618 N N . ASP A 1 205 ? 10.578 -15.790 -12.095 1.00 83.44 205 ASP A N 1
ATOM 1619 C CA . ASP A 1 205 ? 10.986 -17.087 -12.646 1.00 83.44 205 ASP A CA 1
ATOM 1620 C C . ASP A 1 205 ? 10.944 -17.060 -14.183 1.00 83.44 205 ASP A C 1
ATOM 1622 O O . ASP A 1 205 ? 11.898 -17.475 -14.846 1.00 83.44 205 ASP A O 1
ATOM 1626 N N . ALA A 1 206 ? 9.880 -16.500 -14.762 1.00 78.50 206 ALA A N 1
ATOM 1627 C CA . ALA A 1 206 ? 9.717 -16.361 -16.207 1.00 78.50 206 ALA A CA 1
ATOM 1628 C C . ALA A 1 206 ? 10.737 -15.385 -16.831 1.00 78.50 206 ALA A C 1
ATOM 1630 O O . ALA A 1 206 ? 11.213 -15.601 -17.944 1.00 78.50 206 ALA A O 1
ATOM 1631 N N . GLN A 1 207 ? 11.136 -14.338 -16.097 1.00 76.94 207 GLN A N 1
ATOM 1632 C CA . GLN A 1 207 ? 12.225 -13.444 -16.510 1.00 76.94 207 GLN A CA 1
ATOM 1633 C C . GLN A 1 207 ? 13.602 -14.120 -16.457 1.00 76.94 207 GLN A C 1
ATOM 1635 O O . GLN A 1 207 ? 14.431 -13.887 -17.330 1.00 76.94 207 GLN A O 1
ATOM 1640 N N . ARG A 1 208 ? 13.869 -14.942 -15.435 1.00 77.94 208 ARG A N 1
ATOM 1641 C CA . ARG A 1 208 ? 15.167 -15.619 -15.253 1.00 77.94 208 ARG A CA 1
ATOM 1642 C C . ARG A 1 208 ? 15.375 -16.790 -16.204 1.00 77.94 208 ARG A C 1
ATOM 1644 O O . ARG A 1 208 ? 16.501 -17.038 -16.610 1.00 77.94 208 ARG A O 1
ATOM 1651 N N . SER A 1 209 ? 14.303 -17.495 -16.546 1.00 74.69 209 SER A N 1
ATOM 1652 C CA . SER A 1 209 ? 14.327 -18.618 -17.491 1.00 74.69 209 SER A CA 1
ATOM 1653 C C . SER A 1 209 ? 14.447 -18.185 -18.955 1.00 74.69 209 SER A C 1
ATOM 1655 O O . SER A 1 209 ? 14.516 -19.037 -19.830 1.00 74.69 209 SER A O 1
ATOM 1657 N N . GLY A 1 210 ? 14.455 -16.878 -19.244 1.00 65.75 210 GLY A N 1
ATOM 1658 C CA . GLY A 1 210 ? 14.544 -16.356 -20.610 1.00 65.75 210 GLY A CA 1
ATOM 1659 C C . GLY A 1 210 ? 13.260 -16.508 -21.433 1.00 65.75 210 GLY A C 1
ATOM 1660 O O . GLY A 1 210 ? 13.198 -15.965 -22.531 1.00 65.75 210 GLY A O 1
ATOM 1661 N N . VAL A 1 211 ? 12.224 -17.161 -20.883 1.00 60.94 211 VAL A N 1
ATOM 1662 C CA . VAL A 1 211 ? 10.885 -17.321 -21.489 1.00 60.94 211 VAL A CA 1
ATOM 1663 C C . VAL A 1 211 ? 10.275 -15.963 -21.824 1.00 60.94 211 VAL A C 1
ATOM 1665 O O . VAL A 1 211 ? 9.608 -15.788 -22.839 1.00 60.94 211 VAL A O 1
ATOM 1668 N N . ILE A 1 212 ? 10.542 -14.977 -20.972 1.00 62.91 212 ILE A N 1
ATOM 1669 C CA . ILE A 1 212 ? 10.170 -13.592 -21.196 1.00 62.91 212 ILE A CA 1
ATOM 1670 C C . ILE A 1 212 ? 11.448 -12.824 -21.507 1.00 62.91 212 ILE A C 1
ATOM 1672 O O . ILE A 1 212 ? 12.205 -12.506 -20.589 1.00 62.91 212 ILE A O 1
ATOM 1676 N N . GLY A 1 213 ? 11.688 -12.560 -22.797 1.00 50.66 213 GLY A N 1
ATOM 1677 C CA . GLY A 1 213 ? 12.919 -11.960 -23.318 1.00 50.66 213 GLY A CA 1
ATOM 1678 C C . GLY A 1 213 ? 13.525 -10.887 -22.404 1.00 50.66 213 GLY A C 1
ATOM 1679 O O . GLY A 1 213 ? 12.888 -9.886 -22.066 1.00 50.66 213 GLY A O 1
ATOM 1680 N N . GLY A 1 214 ? 14.776 -11.117 -21.990 1.00 44.94 214 GLY A N 1
ATOM 1681 C CA . GLY A 1 214 ? 15.531 -10.238 -21.092 1.00 44.94 214 GLY A CA 1
ATOM 1682 C C . GLY A 1 214 ? 15.866 -8.868 -21.691 1.00 44.94 214 GLY A C 1
ATOM 1683 O O . GLY A 1 214 ? 16.099 -7.919 -20.933 1.00 44.94 214 GLY A O 1
ATOM 1684 N N . ASN A 1 215 ? 15.805 -8.744 -23.020 1.00 39.44 215 ASN A N 1
ATOM 1685 C CA . ASN A 1 215 ? 16.124 -7.530 -23.757 1.00 39.44 215 ASN A CA 1
ATOM 1686 C C . ASN A 1 215 ? 14.878 -6.731 -24.136 1.00 39.44 215 ASN A C 1
ATOM 1688 O O . ASN A 1 215 ? 13.977 -7.223 -24.802 1.00 39.44 215 ASN A O 1
ATOM 1692 N N . GLY A 1 216 ? 14.912 -5.450 -23.776 1.00 42.22 216 GLY A N 1
ATOM 1693 C CA . GLY A 1 216 ? 14.520 -4.395 -24.702 1.00 42.22 216 GLY A CA 1
ATOM 1694 C C . GLY A 1 216 ? 13.055 -4.342 -25.127 1.00 42.22 216 GLY A C 1
ATOM 1695 O O . GLY A 1 216 ? 12.661 -4.877 -26.152 1.00 42.22 216 GLY A O 1
ATOM 1696 N N . ARG A 1 217 ? 12.322 -3.494 -24.410 1.00 42.81 217 ARG A N 1
ATOM 1697 C CA . ARG A 1 217 ? 11.231 -2.650 -24.915 1.00 42.81 217 ARG A CA 1
ATOM 1698 C C . ARG A 1 217 ? 9.900 -3.319 -25.291 1.00 42.81 217 ARG A C 1
ATOM 1700 O O . ARG A 1 217 ? 8.938 -2.929 -24.643 1.00 42.81 217 ARG A O 1
ATOM 1707 N N . ASP A 1 218 ? 9.788 -4.302 -26.187 1.00 38.59 218 ASP A N 1
ATOM 1708 C CA . ASP A 1 218 ? 8.488 -4.457 -26.889 1.00 38.59 218 ASP A CA 1
ATOM 1709 C C . ASP A 1 218 ? 7.896 -5.881 -27.049 1.00 38.59 218 ASP A C 1
ATOM 1711 O O . ASP A 1 218 ? 6.797 -6.000 -27.572 1.00 38.59 218 ASP A O 1
ATOM 1715 N N . GLY A 1 219 ? 8.532 -6.961 -26.566 1.00 37.94 219 GLY A N 1
ATOM 1716 C CA . GLY A 1 219 ? 8.068 -8.336 -26.881 1.00 37.94 219 GLY A CA 1
ATOM 1717 C C . GLY A 1 219 ? 7.497 -9.180 -25.730 1.00 37.94 219 GLY A C 1
ATOM 1718 O O . GLY A 1 219 ? 6.355 -9.614 -25.768 1.00 37.94 219 GLY A O 1
ATOM 1719 N N . GLY A 1 220 ? 8.282 -9.455 -24.683 1.00 40.62 220 GLY A N 1
ATOM 1720 C CA . GLY A 1 220 ? 7.901 -10.463 -23.673 1.00 40.62 220 GLY A CA 1
ATOM 1721 C C . GLY A 1 220 ? 7.127 -9.928 -22.457 1.00 40.62 220 GLY A C 1
ATOM 1722 O O . GLY A 1 220 ? 6.530 -10.680 -21.689 1.00 40.62 220 GLY A O 1
ATOM 1723 N N . GLY A 1 221 ? 7.142 -8.614 -22.230 1.00 51.38 221 GLY A N 1
ATOM 1724 C CA . GLY A 1 221 ? 6.700 -8.004 -20.971 1.00 51.38 221 GLY A CA 1
ATOM 1725 C C . GLY A 1 221 ? 5.188 -7.954 -20.743 1.00 51.38 221 GLY A C 1
ATOM 1726 O O . GLY A 1 221 ? 4.784 -7.515 -19.667 1.00 51.38 221 GLY A O 1
ATOM 1727 N N . VAL A 1 222 ? 4.375 -8.366 -21.722 1.00 59.09 222 VAL A N 1
ATOM 1728 C CA . VAL A 1 222 ? 2.917 -8.170 -21.773 1.00 59.09 222 VAL A CA 1
ATOM 1729 C C . VAL A 1 222 ? 2.185 -8.955 -20.686 1.00 59.09 222 VAL A C 1
ATOM 1731 O O . VAL A 1 222 ? 1.403 -8.368 -19.934 1.00 59.09 222 VAL A O 1
ATOM 1734 N N . LEU A 1 223 ? 2.536 -10.234 -20.518 1.00 65.94 223 LEU A N 1
ATOM 1735 C CA . LEU A 1 223 ? 1.797 -11.182 -19.679 1.00 65.94 223 LEU A CA 1
ATOM 1736 C C . LEU A 1 223 ? 1.677 -10.757 -18.209 1.00 65.94 223 LEU A C 1
ATOM 1738 O O . LEU A 1 223 ? 0.686 -11.069 -17.561 1.00 65.94 223 LEU A O 1
ATOM 1742 N N . TYR A 1 224 ? 2.654 -10.009 -17.685 1.00 75.81 224 TYR A N 1
ATOM 1743 C CA . TYR A 1 224 ? 2.675 -9.547 -16.291 1.00 75.81 224 TYR A CA 1
ATOM 1744 C C . TYR A 1 224 ? 2.599 -8.017 -16.152 1.00 75.81 224 TYR A C 1
ATOM 1746 O O . TYR A 1 224 ? 2.968 -7.467 -15.106 1.00 75.81 224 TYR A O 1
ATOM 1754 N N . ARG A 1 225 ? 2.117 -7.288 -17.176 1.00 78.50 225 ARG A N 1
ATOM 1755 C CA . ARG A 1 225 ? 1.865 -5.830 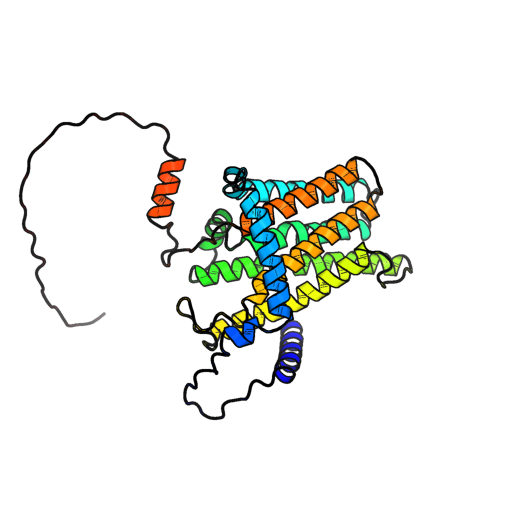-17.060 1.00 78.50 225 ARG A CA 1
ATOM 1756 C C . ARG A 1 225 ? 0.794 -5.531 -16.017 1.00 78.50 225 ARG A C 1
ATOM 1758 O O . ARG A 1 225 ? 0.856 -4.496 -15.351 1.00 78.50 225 ARG A O 1
ATOM 1765 N N . TRP A 1 226 ? -0.158 -6.448 -15.851 1.00 86.81 226 TRP A N 1
ATOM 1766 C CA . TRP A 1 226 ? -1.225 -6.343 -14.862 1.00 86.81 226 TRP A CA 1
ATOM 1767 C C . TRP A 1 226 ? -0.695 -6.366 -13.421 1.00 86.81 226 TRP A C 1
ATOM 1769 O O . TRP A 1 226 ? -1.291 -5.717 -12.568 1.00 86.81 226 TRP A O 1
ATOM 1779 N N . HIS A 1 227 ? 0.447 -7.018 -13.151 1.00 90.88 227 HIS A N 1
ATOM 1780 C CA . HIS A 1 227 ? 1.020 -7.149 -11.804 1.00 90.88 227 HIS A CA 1
ATOM 1781 C C . HIS A 1 227 ? 1.216 -5.785 -11.130 1.00 90.88 227 HIS A C 1
ATOM 1783 O O . HIS A 1 227 ? 0.770 -5.582 -10.005 1.00 90.88 227 HIS A O 1
ATOM 1789 N N . GLY A 1 228 ? 1.819 -4.821 -11.835 1.00 90.19 228 GLY A N 1
ATOM 1790 C CA . GLY A 1 228 ? 2.041 -3.482 -11.280 1.00 90.19 228 GLY A CA 1
ATOM 1791 C C . GLY A 1 228 ? 0.735 -2.725 -11.013 1.00 90.19 228 GLY A C 1
ATOM 1792 O O . GLY A 1 228 ? 0.598 -2.080 -9.978 1.00 90.19 228 GLY A O 1
ATOM 1793 N N . LYS A 1 229 ? -0.249 -2.845 -11.916 1.00 90.94 229 LYS A N 1
ATOM 1794 C CA . LYS A 1 229 ? -1.561 -2.182 -11.793 1.00 90.94 229 LYS A CA 1
ATOM 1795 C C . LYS A 1 229 ? -2.380 -2.774 -10.645 1.00 90.94 229 LYS A C 1
ATOM 1797 O O . LYS A 1 229 ? -2.872 -2.043 -9.792 1.00 90.94 229 LYS A O 1
ATOM 1802 N N . ALA A 1 230 ? -2.467 -4.099 -10.581 1.00 93.69 230 ALA A N 1
ATOM 1803 C CA . ALA A 1 230 ? -3.163 -4.810 -9.518 1.00 93.69 230 ALA A CA 1
ATO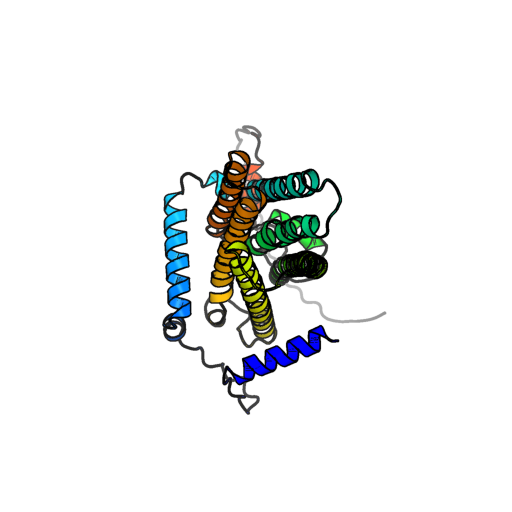M 1804 C C . ALA A 1 230 ? -2.491 -4.608 -8.149 1.00 93.69 230 ALA A C 1
ATOM 1806 O O . ALA A 1 230 ? -3.184 -4.508 -7.142 1.00 93.69 230 ALA A O 1
ATOM 1807 N N . GLY A 1 231 ? -1.157 -4.503 -8.094 1.00 95.69 231 GLY A N 1
ATOM 1808 C CA . GLY A 1 231 ? -0.427 -4.201 -6.857 1.00 95.69 231 GLY A CA 1
ATOM 1809 C C . GLY A 1 231 ? -0.777 -2.820 -6.298 1.00 95.69 231 GLY A C 1
ATOM 1810 O O . GLY A 1 231 ? -0.912 -2.652 -5.089 1.00 95.69 231 GLY A O 1
ATOM 1811 N N . LEU A 1 232 ? -1.021 -1.849 -7.179 1.00 94.50 232 LEU A N 1
ATOM 1812 C CA . LEU A 1 232 ? -1.457 -0.518 -6.773 1.00 94.50 232 LEU A CA 1
ATOM 1813 C C . LEU A 1 232 ? -2.922 -0.497 -6.295 1.00 94.50 232 LEU A C 1
ATOM 1815 O O . LEU A 1 232 ? -3.238 0.204 -5.341 1.00 94.50 232 LEU A O 1
ATOM 1819 N N . ILE A 1 233 ? -3.804 -1.312 -6.884 1.00 95.31 233 ILE A N 1
ATOM 1820 C CA . ILE A 1 233 ? -5.173 -1.498 -6.365 1.00 95.31 233 ILE A CA 1
ATOM 1821 C C . ILE A 1 233 ? -5.153 -2.167 -4.990 1.00 95.31 233 ILE A C 1
ATOM 1823 O O . ILE A 1 233 ? -5.874 -1.744 -4.091 1.00 95.31 233 ILE A O 1
ATOM 1827 N N . LEU A 1 234 ? -4.309 -3.185 -4.794 1.00 97.50 234 LEU A N 1
ATOM 1828 C CA . LEU A 1 234 ? -4.101 -3.789 -3.476 1.00 97.50 234 LEU A CA 1
ATOM 1829 C C . LEU A 1 234 ? -3.700 -2.727 -2.443 1.00 97.50 234 LEU A C 1
ATOM 1831 O O . LEU A 1 234 ? -4.244 -2.712 -1.340 1.00 97.50 234 LEU A O 1
ATOM 1835 N N . TYR A 1 235 ? -2.812 -1.804 -2.817 1.00 97.94 235 TYR A N 1
ATOM 1836 C CA . TYR A 1 235 ? -2.452 -0.680 -1.959 1.00 97.94 235 TYR A CA 1
ATOM 1837 C C . TYR A 1 235 ? -3.647 0.214 -1.610 1.00 97.94 235 TYR A C 1
ATOM 1839 O O . TYR A 1 235 ? -3.829 0.553 -0.443 1.00 97.94 235 TYR A O 1
ATOM 1847 N N . ASP A 1 236 ? -4.512 0.528 -2.578 1.00 97.25 236 ASP A N 1
ATOM 1848 C CA . ASP A 1 236 ? -5.731 1.310 -2.333 1.00 97.25 236 ASP A CA 1
ATOM 1849 C C . ASP A 1 236 ? -6.644 0.633 -1.299 1.00 97.25 236 ASP A C 1
ATOM 1851 O O . ASP A 1 236 ? -7.091 1.263 -0.337 1.00 97.25 236 ASP A O 1
ATOM 1855 N N . VAL A 1 237 ? -6.871 -0.677 -1.453 1.00 98.12 237 VAL A N 1
ATOM 1856 C CA . VAL A 1 237 ? -7.681 -1.469 -0.514 1.00 98.12 237 VAL A CA 1
ATOM 1857 C C . VAL A 1 237 ? -7.016 -1.528 0.865 1.00 98.12 237 VAL A C 1
ATOM 1859 O O . VAL A 1 237 ? -7.701 -1.463 1.889 1.00 98.12 237 VAL A O 1
ATOM 1862 N N . ALA A 1 238 ? -5.687 -1.599 0.929 1.00 98.44 238 ALA A N 1
ATOM 1863 C CA . ALA A 1 238 ? -4.956 -1.580 2.190 1.00 98.44 238 ALA A CA 1
ATOM 1864 C C . ALA A 1 238 ? -5.063 -0.235 2.917 1.00 98.44 238 ALA A C 1
ATOM 1866 O O . ALA A 1 238 ? -5.356 -0.224 4.113 1.00 98.44 238 ALA A O 1
ATOM 1867 N N . MET A 1 239 ? -4.932 0.896 2.220 1.00 98.38 239 MET A N 1
ATOM 1868 C CA . MET A 1 239 ? -5.119 2.215 2.838 1.00 98.38 239 MET A CA 1
ATOM 1869 C C . MET A 1 239 ? -6.571 2.423 3.296 1.00 98.38 239 MET A C 1
ATOM 1871 O O . MET A 1 239 ? -6.801 2.916 4.402 1.00 98.38 239 MET A O 1
ATOM 1875 N N . ALA A 1 240 ? -7.558 1.944 2.530 1.00 98.38 240 ALA A N 1
ATOM 1876 C CA . ALA A 1 240 ? -8.956 1.910 2.970 1.00 98.38 240 ALA A CA 1
ATOM 1877 C C . ALA A 1 240 ? -9.160 1.015 4.212 1.00 98.38 240 ALA A C 1
ATOM 1879 O O . ALA A 1 240 ? -9.924 1.350 5.123 1.00 98.38 240 ALA A O 1
ATOM 1880 N N . THR A 1 241 ? -8.441 -0.107 4.300 1.00 98.44 241 THR A N 1
ATOM 1881 C CA . THR A 1 241 ? -8.440 -0.985 5.481 1.00 98.44 241 THR A CA 1
ATOM 1882 C C . THR A 1 241 ? -7.873 -0.269 6.707 1.00 98.44 241 THR A C 1
ATOM 1884 O O . THR A 1 241 ? -8.453 -0.369 7.789 1.00 98.44 241 THR A O 1
ATOM 1887 N N . VAL A 1 242 ? -6.781 0.489 6.551 1.00 98.31 242 VAL A N 1
ATOM 1888 C CA . VAL A 1 242 ? -6.200 1.312 7.626 1.00 98.31 242 VAL A CA 1
ATOM 1889 C C . VAL A 1 242 ? -7.198 2.379 8.078 1.00 98.31 242 VAL A C 1
ATOM 1891 O O . VAL A 1 242 ? -7.494 2.460 9.270 1.00 98.31 242 VAL A O 1
ATOM 1894 N N . ALA A 1 243 ? -7.791 3.136 7.149 1.00 98.12 243 ALA A N 1
ATOM 1895 C CA . ALA A 1 243 ? -8.784 4.166 7.464 1.00 98.12 243 ALA A CA 1
ATOM 1896 C C . ALA A 1 243 ? -10.001 3.595 8.214 1.00 98.12 243 ALA A C 1
ATOM 1898 O O . ALA A 1 243 ? -10.383 4.096 9.272 1.00 98.12 243 ALA A O 1
ATOM 1899 N N . THR A 1 244 ? -10.581 2.497 7.722 1.00 98.00 244 THR A N 1
ATOM 1900 C CA . THR A 1 244 ? -11.714 1.835 8.394 1.00 98.00 244 THR A CA 1
ATOM 1901 C C . THR A 1 244 ? -11.323 1.230 9.745 1.00 98.00 244 THR A C 1
ATOM 1903 O O . THR A 1 244 ? -12.144 1.215 10.664 1.00 98.00 244 THR A O 1
ATOM 1906 N N . GLY A 1 245 ? -10.074 0.781 9.908 1.00 96.69 245 GLY A N 1
ATOM 1907 C CA . GLY A 1 245 ? -9.525 0.320 11.185 1.00 96.69 245 GLY A CA 1
ATOM 1908 C C . GLY A 1 245 ? -9.419 1.439 12.219 1.00 96.69 245 GLY A C 1
ATOM 1909 O O . GLY A 1 245 ? -9.822 1.255 13.368 1.00 96.69 245 GLY A O 1
ATOM 1910 N N . LEU A 1 246 ? -8.963 2.622 11.796 1.00 96.50 246 LEU A N 1
ATOM 1911 C CA . LEU A 1 246 ? -8.911 3.824 12.631 1.00 96.50 246 LEU A CA 1
ATOM 1912 C C . LEU A 1 246 ? -10.306 4.253 13.083 1.00 96.50 246 LEU A C 1
ATOM 1914 O O . LEU A 1 246 ? -10.533 4.411 14.282 1.00 96.50 246 LEU A O 1
ATOM 1918 N N . VAL A 1 247 ? -11.262 4.344 12.152 1.00 96.69 247 VAL A N 1
ATOM 1919 C CA . VAL A 1 247 ? -12.662 4.672 12.473 1.00 96.69 247 VAL A CA 1
ATOM 1920 C C . VAL A 1 247 ? -13.259 3.644 13.431 1.00 96.69 247 VAL A C 1
ATOM 1922 O O . VAL A 1 247 ? -13.917 4.009 14.404 1.00 96.69 247 VAL A O 1
ATOM 1925 N N . LYS A 1 248 ? -12.995 2.350 13.215 1.00 93.69 248 LYS A N 1
ATOM 1926 C CA . LYS A 1 248 ? -13.511 1.290 14.088 1.00 93.69 248 LYS A CA 1
ATOM 1927 C C . LYS A 1 248 ? -12.907 1.324 15.495 1.00 93.69 248 LYS A C 1
ATOM 1929 O O . LYS A 1 248 ? -13.607 0.983 16.446 1.00 93.69 248 LYS A O 1
ATOM 1934 N N . SER A 1 249 ? -11.629 1.680 15.620 1.00 92.19 249 SER A N 1
ATOM 1935 C CA . SER A 1 249 ? -10.899 1.698 16.894 1.00 92.19 249 SER A CA 1
ATOM 1936 C C . SER A 1 249 ? -11.182 2.957 17.717 1.00 92.19 249 SER A C 1
ATOM 1938 O O . SER A 1 249 ? -11.350 2.885 18.936 1.00 92.19 249 SER A O 1
ATOM 1940 N N . LEU A 1 250 ? -11.253 4.115 17.056 1.00 92.75 250 LEU A N 1
ATOM 1941 C CA . LEU A 1 250 ? -11.342 5.420 17.712 1.00 92.75 250 LEU A CA 1
ATOM 1942 C C . LEU A 1 250 ? -12.760 6.000 17.748 1.00 92.75 250 LEU A C 1
ATOM 1944 O O . LEU A 1 250 ? -13.028 6.852 18.590 1.00 92.75 250 LEU A O 1
ATOM 1948 N N . GLY A 1 251 ? -13.668 5.519 16.895 1.00 93.56 251 GLY A N 1
ATOM 1949 C CA . GLY A 1 251 ? -14.989 6.119 16.703 1.00 93.56 251 GLY A CA 1
ATOM 1950 C C . GLY A 1 251 ? -14.927 7.406 15.876 1.00 93.56 251 GLY A C 1
ATOM 1951 O O . GLY A 1 251 ? -13.869 7.791 15.377 1.00 93.56 251 GLY A O 1
ATOM 1952 N N . PHE A 1 252 ? -16.066 8.079 15.711 1.00 94.19 252 PHE A N 1
ATOM 1953 C CA . PHE A 1 252 ? -16.130 9.363 15.010 1.00 94.19 252 PHE A CA 1
ATOM 1954 C C . PHE A 1 252 ? -15.722 10.505 15.944 1.00 94.19 252 PHE A C 1
ATOM 1956 O O . PHE A 1 252 ? -16.266 10.649 17.034 1.00 94.19 252 PHE A O 1
ATOM 1963 N N . GLY A 1 253 ? -14.762 11.318 15.511 1.00 95.44 253 GLY A N 1
ATOM 1964 C CA . GLY A 1 253 ? -14.258 12.459 16.269 1.00 95.44 253 GLY A CA 1
ATOM 1965 C C . GLY A 1 253 ? -13.149 13.185 15.514 1.00 95.44 253 GLY A C 1
ATOM 1966 O O . GLY A 1 253 ? -12.671 12.694 14.488 1.00 95.44 253 GLY A O 1
ATOM 1967 N N . LEU A 1 254 ? -12.727 14.343 16.030 1.00 96.38 254 LEU A N 1
ATOM 1968 C CA . LEU A 1 254 ? -11.732 15.195 15.371 1.00 96.38 254 LEU A CA 1
ATOM 1969 C C . LEU A 1 254 ? -10.397 14.470 15.150 1.00 96.38 254 LEU A C 1
ATOM 1971 O O . LEU A 1 254 ? -9.858 14.514 14.050 1.00 96.38 254 LEU A O 1
ATOM 1975 N N . ILE A 1 255 ? -9.891 13.749 16.157 1.00 95.12 255 ILE A N 1
ATOM 1976 C CA . ILE A 1 255 ? -8.637 12.992 16.025 1.00 95.12 255 ILE A CA 1
ATOM 1977 C C . ILE A 1 255 ? -8.755 11.946 14.917 1.00 95.12 255 ILE A C 1
ATOM 1979 O O . ILE A 1 255 ? -7.927 11.930 14.013 1.00 95.12 255 ILE A O 1
ATOM 1983 N N . THR A 1 256 ? -9.811 11.128 14.921 1.00 96.00 256 THR A N 1
ATOM 1984 C CA . THR A 1 256 ? -10.048 10.133 13.865 1.00 96.00 256 THR A CA 1
ATOM 1985 C C . THR A 1 256 ? -10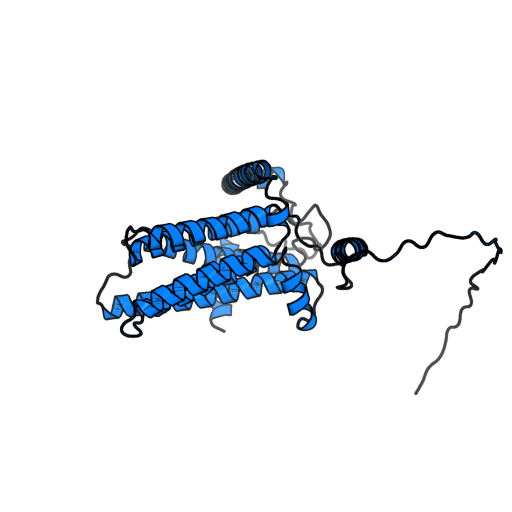.118 10.780 12.486 1.00 96.00 256 THR A C 1
ATOM 1987 O O . THR A 1 256 ? -9.514 10.265 11.549 1.00 96.00 256 THR A O 1
ATOM 1990 N N . PHE A 1 257 ? -10.817 11.913 12.357 1.00 97.31 257 PHE A N 1
ATOM 1991 C CA . PHE A 1 257 ? -10.898 12.660 11.103 1.00 97.31 257 PHE A CA 1
ATOM 1992 C C . PHE A 1 257 ? -9.511 13.091 10.614 1.00 97.31 257 PHE A C 1
ATOM 1994 O O . PHE A 1 257 ? -9.168 12.820 9.466 1.00 97.31 257 PHE A O 1
ATOM 2001 N N . LEU A 1 258 ? -8.685 13.677 11.487 1.00 97.69 258 LEU A N 1
ATOM 2002 C CA . LEU A 1 258 ? -7.317 14.080 11.150 1.00 97.69 258 LEU A CA 1
ATOM 2003 C C . LEU A 1 258 ? -6.441 12.882 10.757 1.00 97.69 258 LEU A C 1
ATOM 2005 O O . LEU A 1 258 ? -5.674 12.974 9.803 1.00 97.69 258 LEU A O 1
ATOM 2009 N N . MET A 1 259 ? -6.580 11.737 11.434 1.00 97.25 259 MET A N 1
ATOM 2010 C CA . MET A 1 259 ? -5.844 10.524 11.063 1.00 97.25 259 MET A CA 1
ATOM 2011 C C . MET A 1 259 ? -6.269 9.982 9.697 1.00 97.25 259 MET A C 1
ATOM 2013 O O . MET A 1 259 ? -5.421 9.590 8.901 1.00 97.25 259 MET A O 1
ATOM 2017 N N . VAL A 1 260 ? -7.575 9.939 9.421 1.00 97.94 260 VAL A N 1
ATOM 2018 C CA . VAL A 1 260 ? -8.100 9.481 8.128 1.00 97.94 260 VAL A CA 1
ATOM 2019 C C . VAL A 1 260 ? -7.684 10.443 7.019 1.00 97.94 260 VAL A C 1
ATOM 2021 O O . VAL A 1 260 ? -7.267 9.991 5.958 1.00 97.94 260 VAL A O 1
ATOM 2024 N N . LEU A 1 261 ? -7.705 11.753 7.275 1.00 97.69 261 LEU A N 1
ATOM 2025 C CA . LEU A 1 261 ? -7.159 12.747 6.356 1.00 97.69 261 LEU A CA 1
ATOM 2026 C C . LEU A 1 261 ? -5.675 12.478 6.080 1.00 97.69 261 LEU A C 1
ATOM 2028 O O . LEU A 1 261 ? -5.268 12.467 4.924 1.00 97.69 261 LEU A O 1
ATOM 2032 N N . HIS A 1 262 ? -4.881 12.179 7.109 1.00 97.75 262 HIS A N 1
ATOM 2033 C CA . HIS A 1 262 ? -3.467 11.840 6.953 1.00 97.75 262 HIS A CA 1
ATOM 2034 C C . HIS A 1 262 ? -3.260 10.548 6.136 1.00 97.75 262 HIS A C 1
ATOM 2036 O O . HIS A 1 262 ? -2.409 10.510 5.249 1.00 97.75 262 HIS A O 1
ATOM 2042 N N . VAL A 1 263 ? -4.088 9.518 6.346 1.00 98.06 263 VAL A N 1
ATOM 2043 C CA . VAL A 1 263 ? -4.121 8.312 5.496 1.00 98.06 263 VAL A CA 1
ATOM 2044 C C . VAL A 1 263 ? -4.392 8.675 4.034 1.00 98.06 263 VAL A C 1
ATOM 2046 O O . VAL A 1 263 ? -3.675 8.206 3.150 1.00 98.06 263 VAL A O 1
ATOM 2049 N N . CYS A 1 264 ? -5.385 9.529 3.776 1.00 96.75 264 CYS A N 1
ATOM 2050 C CA . CYS A 1 264 ? -5.709 9.999 2.431 1.00 96.75 264 CYS A CA 1
ATOM 2051 C C . CYS A 1 264 ? -4.567 10.813 1.809 1.00 96.75 264 CYS A C 1
ATOM 2053 O O . CYS A 1 264 ? -4.316 10.665 0.618 1.00 96.75 264 CYS A O 1
ATOM 2055 N N . LEU A 1 265 ? -3.856 11.628 2.596 1.00 94.94 265 LEU A N 1
ATOM 2056 C CA . LEU A 1 265 ? -2.691 12.382 2.130 1.00 94.94 265 LEU A CA 1
ATOM 2057 C C . LEU A 1 265 ? -1.554 11.446 1.717 1.00 94.94 265 LEU A C 1
ATOM 2059 O O . LEU A 1 265 ? -1.063 11.571 0.602 1.00 94.94 265 LEU A O 1
ATOM 2063 N N . VAL A 1 266 ? -1.181 10.468 2.552 1.00 95.75 266 VAL A N 1
ATOM 2064 C CA . VAL A 1 266 ? -0.152 9.469 2.197 1.00 95.75 266 VAL A CA 1
ATOM 2065 C C . VAL A 1 266 ? -0.554 8.702 0.938 1.00 95.75 266 VAL A C 1
ATOM 2067 O O . VAL A 1 266 ? 0.230 8.606 -0.005 1.00 95.75 266 VAL A O 1
ATOM 2070 N N . TRP A 1 267 ? -1.796 8.213 0.891 1.00 95.88 267 TRP A N 1
ATOM 2071 C CA . TRP A 1 267 ? -2.347 7.524 -0.276 1.00 95.88 267 TRP A CA 1
ATOM 2072 C C . TRP A 1 267 ? -2.250 8.384 -1.541 1.00 95.88 267 TRP A C 1
ATOM 2074 O O . TRP A 1 267 ? -1.782 7.921 -2.580 1.00 95.88 267 TRP A O 1
ATOM 2084 N N . PHE A 1 268 ? -2.645 9.651 -1.448 1.00 92.56 268 PHE A N 1
ATOM 2085 C CA . PHE A 1 268 ? -2.620 10.584 -2.564 1.00 92.56 268 PHE A CA 1
ATOM 2086 C C . PHE A 1 268 ? -1.189 10.873 -3.038 1.00 92.56 268 PHE A C 1
ATOM 2088 O O . PHE A 1 268 ? -0.936 10.816 -4.241 1.00 92.56 268 PHE A O 1
ATOM 2095 N N . MET A 1 269 ? -0.242 11.089 -2.117 1.00 91.12 269 MET A N 1
ATOM 2096 C CA . MET A 1 269 ? 1.169 11.314 -2.454 1.00 91.12 269 MET A CA 1
ATOM 2097 C C . MET A 1 269 ? 1.785 10.108 -3.175 1.00 91.12 269 MET A C 1
ATOM 2099 O O . MET A 1 269 ? 2.487 10.298 -4.168 1.00 91.12 269 MET A O 1
ATOM 2103 N N . VAL A 1 270 ? 1.475 8.870 -2.754 1.00 92.31 270 VAL A N 1
ATOM 2104 C CA . VAL A 1 270 ? 1.924 7.663 -3.478 1.00 92.31 270 VAL A CA 1
ATOM 2105 C C . VAL A 1 270 ? 1.438 7.704 -4.923 1.00 92.31 270 VAL A C 1
ATOM 2107 O O . VAL A 1 270 ? 2.214 7.448 -5.841 1.00 92.31 270 VAL A O 1
ATOM 2110 N N . HIS A 1 271 ? 0.169 8.045 -5.158 1.00 90.56 271 HIS A N 1
ATOM 2111 C CA . HIS A 1 271 ? -0.376 8.082 -6.520 1.00 90.56 271 HIS A CA 1
ATOM 2112 C C . HIS A 1 271 ? 0.197 9.196 -7.374 1.00 90.56 271 HIS A C 1
ATOM 2114 O O . HIS A 1 271 ? 0.419 8.969 -8.565 1.00 90.56 271 HIS A O 1
ATOM 2120 N N . LEU A 1 272 ? 0.466 10.360 -6.782 1.00 87.88 272 LEU A N 1
ATOM 2121 C CA . LEU A 1 272 ? 1.180 11.432 -7.464 1.00 87.88 272 LEU A CA 1
ATOM 2122 C C . LEU A 1 272 ? 2.559 10.946 -7.931 1.00 87.88 272 LEU A C 1
ATOM 2124 O O . LEU A 1 272 ? 2.866 11.018 -9.120 1.00 87.88 272 LEU A O 1
ATOM 2128 N N . GLN A 1 273 ? 3.340 10.343 -7.033 1.00 87.62 273 GLN A N 1
ATOM 2129 C CA . GLN A 1 273 ? 4.680 9.850 -7.354 1.00 87.62 273 GLN A CA 1
ATOM 2130 C C . GLN A 1 273 ? 4.654 8.670 -8.333 1.00 87.62 273 GLN A C 1
ATOM 2132 O O . GLN A 1 273 ? 5.539 8.530 -9.173 1.00 87.62 273 GLN A O 1
ATOM 2137 N N . MET A 1 274 ? 3.616 7.831 -8.308 1.00 86.06 274 MET A N 1
ATOM 2138 C CA . MET A 1 274 ? 3.442 6.771 -9.307 1.00 86.06 274 MET A CA 1
ATOM 2139 C C . MET A 1 274 ? 3.219 7.316 -10.729 1.00 86.06 274 MET A C 1
ATOM 2141 O O . MET A 1 274 ? 3.497 6.595 -11.696 1.00 86.06 274 MET A O 1
ATOM 2145 N N . GLY A 1 275 ? 2.780 8.573 -10.863 1.00 78.81 275 GLY A N 1
ATOM 2146 C CA . GLY A 1 275 ? 2.746 9.319 -12.123 1.00 78.81 275 GLY A CA 1
ATOM 2147 C C . GLY A 1 275 ? 4.131 9.725 -12.644 1.00 78.81 275 GLY A C 1
ATOM 2148 O O . GLY A 1 275 ? 4.304 9.858 -13.858 1.00 78.81 275 GLY A O 1
ATOM 2149 N N . SER A 1 276 ? 5.127 9.842 -11.762 1.00 78.06 276 SER A N 1
ATOM 2150 C CA . SER A 1 276 ? 6.512 10.162 -12.120 1.00 78.06 276 SER A CA 1
ATOM 2151 C C . SER A 1 276 ? 7.184 9.025 -12.882 1.00 78.06 276 SER A C 1
ATOM 2153 O O . SER A 1 276 ? 6.853 7.837 -12.731 1.00 78.06 276 SER A O 1
ATOM 2155 N N . LYS A 1 277 ? 8.169 9.392 -13.708 1.00 76.50 277 LYS A N 1
ATOM 2156 C CA . LYS A 1 277 ? 8.960 8.429 -14.477 1.00 76.50 277 LYS A CA 1
ATOM 2157 C C . LYS A 1 277 ? 9.746 7.525 -13.515 1.00 76.50 277 LYS A C 1
ATOM 2159 O O . LYS A 1 277 ? 10.347 8.031 -12.575 1.00 76.50 277 LYS A O 1
ATOM 2164 N N . PRO A 1 278 ? 9.754 6.198 -13.732 1.00 77.44 278 PRO A N 1
ATOM 2165 C CA . PRO A 1 278 ? 10.599 5.310 -12.948 1.00 77.44 278 PRO A CA 1
ATOM 2166 C C . PRO A 1 278 ? 12.075 5.611 -13.216 1.00 77.44 278 PRO A C 1
ATOM 2168 O O . PRO A 1 278 ? 12.462 5.853 -14.365 1.00 77.44 278 PRO A O 1
ATOM 2171 N N . PHE A 1 279 ? 12.882 5.532 -12.163 1.00 72.69 279 PHE A N 1
ATOM 2172 C CA . PHE A 1 279 ? 14.331 5.610 -12.249 1.00 72.69 279 PHE A CA 1
ATOM 2173 C C . PHE A 1 279 ? 14.870 4.461 -13.104 1.00 72.69 279 PHE A C 1
ATOM 2175 O O . PHE A 1 279 ? 14.420 3.313 -13.007 1.00 72.69 279 PHE A O 1
ATOM 2182 N N . ARG A 1 280 ? 15.851 4.774 -13.952 1.00 69.50 280 ARG A N 1
ATOM 2183 C CA . ARG A 1 280 ? 16.581 3.797 -14.758 1.00 69.50 280 ARG A CA 1
ATOM 2184 C C . ARG A 1 280 ? 18.050 3.863 -14.367 1.00 69.50 280 ARG A C 1
ATOM 2186 O O . ARG A 1 280 ? 18.746 4.730 -14.885 1.00 69.50 280 ARG A O 1
ATOM 2193 N N . PRO A 1 281 ? 18.524 2.971 -13.488 1.00 60.78 281 PRO A N 1
ATOM 2194 C CA . PRO A 1 281 ? 19.941 2.941 -13.186 1.00 60.78 281 PRO A CA 1
ATOM 2195 C C . PRO A 1 281 ? 20.723 2.532 -14.438 1.00 60.78 281 PRO A C 1
ATOM 2197 O O . PRO A 1 281 ? 20.337 1.583 -15.128 1.00 60.78 281 PRO A O 1
ATOM 2200 N N . THR A 1 282 ? 21.804 3.247 -14.732 1.00 60.06 282 THR A N 1
ATOM 2201 C CA . THR A 1 282 ? 22.803 2.838 -15.729 1.00 60.06 282 THR A CA 1
ATOM 2202 C C . THR A 1 282 ? 23.557 1.605 -15.238 1.00 60.06 282 THR A C 1
ATOM 2204 O O . THR A 1 282 ? 23.590 1.307 -14.038 1.00 60.06 282 THR A O 1
ATOM 2207 N N . GLU A 1 283 ? 24.133 0.845 -16.173 1.00 55.12 283 GLU A N 1
ATOM 2208 C CA . GLU A 1 283 ? 24.843 -0.405 -15.865 1.00 55.12 283 GLU A CA 1
ATOM 2209 C C . GLU A 1 283 ? 26.030 -0.195 -14.912 1.00 55.12 283 GLU A C 1
ATOM 2211 O O . GLU A 1 283 ? 26.344 -1.085 -14.122 1.00 55.12 283 GLU A O 1
ATOM 2216 N N . ASP A 1 284 ? 26.575 1.020 -14.877 1.00 50.62 284 ASP A N 1
ATOM 2217 C CA . ASP A 1 284 ? 27.758 1.384 -14.096 1.00 50.62 284 ASP A CA 1
ATOM 2218 C C . ASP A 1 284 ? 27.422 1.776 -12.645 1.00 50.62 284 ASP A C 1
ATOM 2220 O O . ASP A 1 284 ? 28.309 2.061 -11.842 1.00 50.62 284 ASP A O 1
ATOM 2224 N N . GLY A 1 285 ? 26.134 1.826 -12.281 1.00 50.06 285 GLY A N 1
ATOM 2225 C CA . GLY A 1 285 ? 25.689 2.253 -10.950 1.00 50.06 285 GLY A CA 1
ATOM 2226 C C . GLY A 1 285 ? 25.949 3.733 -10.629 1.00 50.06 285 GLY A C 1
ATOM 2227 O O . GLY A 1 285 ? 25.636 4.160 -9.517 1.00 50.06 285 GLY A O 1
ATOM 2228 N N . GLY A 1 286 ? 26.486 4.503 -11.579 1.00 47.12 286 GLY A N 1
ATOM 2229 C CA . GLY A 1 286 ? 26.615 5.956 -11.510 1.00 47.12 286 GLY A CA 1
ATOM 2230 C C . GLY A 1 286 ? 25.319 6.661 -11.907 1.00 47.12 286 GLY A C 1
ATOM 2231 O O . GLY A 1 286 ? 24.507 6.120 -12.650 1.00 47.12 286 GLY A O 1
ATOM 2232 N N . LEU A 1 287 ? 25.103 7.882 -11.422 1.00 50.16 287 LEU A N 1
ATOM 2233 C CA . LEU A 1 287 ? 24.090 8.757 -12.014 1.00 50.16 287 LEU A CA 1
ATOM 2234 C C . LEU A 1 287 ? 24.416 8.964 -13.496 1.00 50.16 287 LEU A C 1
ATOM 2236 O O . LEU A 1 287 ? 25.585 9.109 -13.852 1.00 50.16 287 LEU A O 1
ATOM 2240 N N . THR A 1 288 ? 23.402 8.993 -14.361 1.00 55.50 288 THR A N 1
ATOM 2241 C CA . THR A 1 288 ? 23.620 9.428 -15.751 1.00 55.50 288 THR A CA 1
ATOM 2242 C C . THR A 1 288 ? 24.253 10.822 -15.759 1.00 55.50 288 THR A C 1
ATOM 2244 O O . THR A 1 288 ? 23.933 11.629 -14.889 1.00 55.50 288 THR A O 1
ATOM 2247 N N . ASP A 1 289 ? 25.077 11.161 -16.759 1.00 51.59 289 ASP A N 1
ATOM 2248 C CA . ASP A 1 289 ? 25.606 12.532 -16.920 1.00 51.59 289 ASP A CA 1
ATOM 2249 C C . ASP A 1 289 ? 24.496 13.587 -16.823 1.00 51.59 289 ASP A C 1
ATOM 2251 O O . ASP A 1 289 ? 24.692 14.671 -16.290 1.00 51.59 289 ASP A O 1
ATOM 2255 N N . ARG A 1 290 ? 23.286 13.238 -17.270 1.00 54.34 290 ARG A N 1
ATOM 2256 C CA . ARG A 1 290 ? 22.092 14.074 -17.160 1.00 54.34 290 ARG A CA 1
ATOM 2257 C C . ARG A 1 290 ? 21.611 14.268 -15.719 1.00 54.34 290 ARG A C 1
ATOM 2259 O O . ARG A 1 290 ? 21.314 15.396 -15.350 1.00 54.34 290 ARG A O 1
ATOM 2266 N N . GLU A 1 291 ? 21.565 13.212 -14.912 1.00 60.56 291 GLU A N 1
ATOM 2267 C CA . GLU A 1 291 ? 21.227 13.307 -13.484 1.00 60.56 291 GLU A CA 1
ATOM 2268 C C . GLU A 1 291 ? 22.342 14.002 -12.687 1.00 60.56 291 GLU A C 1
ATOM 2270 O O . GLU A 1 291 ? 22.064 14.731 -11.743 1.00 60.56 291 GLU A O 1
ATOM 2275 N N . LEU A 1 292 ? 23.608 13.832 -13.083 1.00 57.88 292 LEU A N 1
ATOM 2276 C CA . LEU A 1 292 ? 24.748 14.572 -12.531 1.00 57.88 292 LEU A CA 1
ATOM 2277 C C . LEU A 1 292 ? 24.659 16.068 -12.863 1.00 57.88 292 LEU A C 1
ATOM 2279 O O . LEU A 1 292 ? 24.961 16.905 -12.016 1.00 57.88 292 LEU A O 1
ATOM 2283 N N . ILE A 1 293 ? 24.205 16.412 -14.070 1.00 62.47 293 ILE A N 1
ATOM 2284 C CA . ILE A 1 293 ? 23.924 17.792 -14.485 1.00 62.47 293 ILE A CA 1
ATOM 2285 C C . ILE A 1 293 ? 22.725 18.363 -13.718 1.00 62.47 293 ILE A C 1
ATOM 2287 O O . ILE A 1 293 ? 22.794 19.513 -13.294 1.00 62.47 293 ILE A O 1
ATOM 2291 N N . GLU A 1 294 ? 21.657 17.591 -13.506 1.00 64.31 294 GLU A N 1
ATOM 2292 C CA . GLU A 1 294 ? 20.490 18.023 -12.721 1.00 64.31 294 GLU A CA 1
ATOM 2293 C C . GLU A 1 294 ? 20.853 18.226 -11.240 1.00 64.31 294 GLU A C 1
ATOM 2295 O O . GLU A 1 294 ? 20.600 19.303 -10.708 1.00 64.31 294 GLU A O 1
ATOM 2300 N N . LEU A 1 295 ? 21.592 17.304 -10.610 1.00 58.09 295 LEU A N 1
ATOM 2301 C CA . LEU A 1 295 ? 22.101 17.492 -9.244 1.00 58.09 295 LEU A CA 1
ATOM 2302 C C . LEU A 1 295 ? 23.077 18.668 -9.123 1.00 58.09 295 LEU A C 1
ATOM 2304 O O . LEU A 1 295 ? 23.067 19.378 -8.119 1.00 58.09 295 LEU A O 1
ATOM 2308 N N . ARG A 1 296 ? 23.924 18.908 -10.133 1.00 55.62 296 ARG A N 1
ATOM 2309 C CA . ARG A 1 296 ? 24.823 20.075 -10.161 1.00 55.62 296 ARG A CA 1
ATOM 2310 C C . ARG A 1 296 ? 24.054 21.384 -10.321 1.00 55.62 296 ARG A C 1
ATOM 2312 O O . ARG A 1 296 ? 24.517 22.421 -9.860 1.00 55.62 296 ARG A O 1
ATOM 2319 N N . ARG A 1 297 ? 22.892 21.334 -10.971 1.00 54.66 297 ARG A N 1
ATOM 2320 C CA . ARG A 1 297 ? 22.002 22.477 -11.168 1.00 54.66 297 ARG A CA 1
ATOM 2321 C C . ARG A 1 297 ? 21.157 22.768 -9.925 1.00 54.66 297 ARG A C 1
ATOM 2323 O O . ARG A 1 297 ? 20.894 23.931 -9.655 1.00 54.66 297 ARG A O 1
ATOM 2330 N N . GLU A 1 298 ? 20.795 21.744 -9.157 1.00 56.12 298 GLU A N 1
ATOM 2331 C CA . GLU A 1 298 ? 20.078 21.875 -7.880 1.00 56.12 298 GLU A CA 1
ATOM 2332 C C . GLU A 1 298 ? 21.006 22.188 -6.692 1.00 56.12 298 GLU A C 1
ATOM 2334 O O . GLU A 1 298 ? 20.592 22.852 -5.746 1.00 56.12 298 GLU A O 1
ATOM 2339 N N . GLY A 1 299 ? 22.272 21.760 -6.746 1.00 48.59 299 GLY A N 1
ATOM 2340 C CA . GLY A 1 299 ? 23.303 22.060 -5.742 1.00 48.59 299 GLY A CA 1
ATOM 2341 C C . GLY A 1 299 ? 24.163 23.294 -6.046 1.00 48.59 299 GLY A C 1
ATOM 2342 O O . GLY A 1 299 ? 25.088 23.598 -5.292 1.00 48.59 299 GLY A O 1
ATOM 2343 N N . GLY A 1 300 ? 23.902 23.988 -7.155 1.00 39.44 300 GLY A N 1
ATOM 2344 C CA . GLY A 1 300 ? 24.649 25.167 -7.580 1.00 39.44 300 GLY A CA 1
ATOM 2345 C C . GLY A 1 300 ? 24.200 26.424 -6.846 1.00 39.44 300 GLY A C 1
ATOM 2346 O O . GLY A 1 300 ? 23.413 27.199 -7.381 1.00 39.44 300 GLY A O 1
ATOM 2347 N N . CYS A 1 301 ? 24.731 26.646 -5.642 1.00 43.78 301 CYS A N 1
ATOM 2348 C CA . CYS A 1 301 ? 24.874 28.003 -5.121 1.00 43.78 301 CYS A CA 1
ATOM 2349 C C . CYS A 1 301 ? 25.691 28.838 -6.116 1.00 43.78 301 CYS A C 1
ATOM 2351 O O . CYS A 1 301 ? 26.704 28.360 -6.633 1.00 43.78 301 CYS A O 1
ATOM 2353 N N . ASP A 1 302 ? 25.237 30.073 -6.340 1.00 49.03 302 ASP A N 1
ATOM 2354 C CA . ASP A 1 302 ? 25.921 31.145 -7.063 1.00 49.03 302 ASP A CA 1
ATOM 2355 C C . ASP A 1 302 ? 27.440 31.092 -6.875 1.00 49.03 302 ASP A C 1
ATOM 2357 O O . ASP A 1 302 ? 27.977 31.369 -5.801 1.00 49.03 302 ASP A O 1
ATOM 2361 N N . GLY A 1 303 ? 28.133 30.730 -7.947 1.00 44.38 303 GLY A N 1
ATOM 2362 C CA . GLY A 1 303 ? 29.581 30.662 -8.005 1.00 44.38 303 GLY A CA 1
ATOM 2363 C C . GLY A 1 303 ? 30.093 31.443 -9.200 1.00 44.38 303 GLY A C 1
ATOM 2364 O O . GLY A 1 303 ? 30.494 30.836 -10.182 1.00 44.38 303 GLY A O 1
ATOM 2365 N N . GLY A 1 304 ? 30.069 32.770 -9.076 1.00 40.50 304 GLY A N 1
ATOM 2366 C CA . GLY A 1 304 ? 31.062 33.667 -9.667 1.00 40.50 304 GLY A CA 1
ATOM 2367 C C . GLY A 1 304 ? 31.001 33.897 -11.176 1.00 40.50 304 GLY A C 1
ATOM 2368 O O . GLY A 1 304 ? 31.412 33.064 -11.976 1.00 40.50 304 GLY A O 1
ATOM 2369 N N . ASP A 1 305 ? 30.613 35.119 -11.535 1.00 48.72 305 ASP A N 1
ATOM 2370 C CA . ASP A 1 305 ? 31.084 35.807 -12.735 1.00 48.72 305 ASP A CA 1
ATOM 2371 C C . ASP A 1 305 ? 32.614 35.669 -12.882 1.00 48.72 305 ASP A C 1
ATOM 2373 O O . ASP A 1 305 ? 33.372 36.367 -12.210 1.00 48.72 305 ASP A O 1
ATOM 2377 N N . GLU A 1 306 ? 33.083 34.851 -13.824 1.00 43.56 306 GLU A N 1
ATOM 2378 C CA . GLU A 1 306 ? 34.373 35.080 -14.478 1.00 43.56 306 GLU A CA 1
ATOM 2379 C C . GLU A 1 306 ? 34.126 35.459 -15.938 1.00 43.56 306 GLU A C 1
ATOM 2381 O O . GLU A 1 306 ? 33.956 34.640 -16.844 1.00 43.56 306 GLU A O 1
ATOM 2386 N N . LYS A 1 307 ? 34.078 36.780 -16.135 1.00 44.47 307 LYS A N 1
ATOM 2387 C CA . LYS A 1 307 ? 34.224 37.438 -17.430 1.00 44.47 307 LYS A CA 1
ATOM 2388 C C . LYS A 1 307 ? 35.545 36.997 -18.054 1.00 44.47 307 LYS A C 1
ATOM 2390 O O . LYS A 1 307 ? 36.596 37.078 -17.427 1.00 44.47 307 LYS A O 1
ATOM 2395 N N . GLY A 1 308 ? 35.456 36.525 -19.291 1.00 39.97 308 GLY A N 1
ATOM 2396 C CA . GLY A 1 308 ? 36.568 35.887 -19.973 1.00 39.97 308 GLY A CA 1
ATOM 2397 C C . GLY A 1 308 ? 37.702 36.807 -20.401 1.00 39.97 308 GLY A C 1
ATOM 2398 O O . GLY A 1 308 ? 37.576 38.026 -20.445 1.00 39.97 308 GLY A O 1
ATOM 2399 N N . GLU A 1 309 ? 38.762 36.172 -20.891 1.00 42.22 309 GLU A N 1
ATOM 2400 C CA . GLU A 1 309 ? 39.611 36.769 -21.907 1.00 42.22 309 GLU A CA 1
ATOM 2401 C C . GLU A 1 309 ? 40.166 35.705 -22.860 1.00 42.22 309 GLU A C 1
ATOM 2403 O O . GLU A 1 309 ? 40.425 34.556 -22.507 1.00 42.22 309 GLU A O 1
ATOM 2408 N N . LYS A 1 310 ? 40.249 36.108 -24.126 1.00 45.62 310 LYS A N 1
ATOM 2409 C CA . LYS A 1 310 ? 40.589 35.324 -25.313 1.00 45.62 310 LYS A CA 1
ATOM 2410 C C . LYS A 1 310 ? 42.065 34.914 -25.314 1.00 45.62 310 LYS A C 1
ATOM 2412 O O . LYS A 1 310 ? 42.927 35.748 -25.073 1.00 45.62 310 LYS A O 1
ATOM 2417 N N . GLY A 1 311 ? 42.370 33.704 -25.788 1.00 36.81 311 GLY A N 1
ATOM 2418 C CA . GLY A 1 311 ? 43.752 33.293 -26.056 1.00 36.81 311 GLY A CA 1
ATOM 2419 C C . GLY A 1 311 ? 43.886 32.150 -27.063 1.00 36.81 311 GLY A C 1
ATOM 2420 O O . GLY A 1 311 ? 43.693 30.992 -26.732 1.00 36.81 311 GLY A O 1
ATOM 2421 N N . ARG A 1 312 ? 44.212 32.520 -28.304 1.00 40.34 312 ARG A N 1
ATOM 2422 C CA . ARG A 1 312 ? 44.646 31.724 -29.471 1.00 40.34 312 ARG A CA 1
ATOM 2423 C C . ARG A 1 312 ? 45.255 30.325 -29.217 1.00 40.34 312 ARG A C 1
ATOM 2425 O O . ARG A 1 312 ? 46.308 30.206 -28.613 1.00 40.34 312 ARG A O 1
ATOM 2432 N N . GLY A 1 313 ? 44.667 29.333 -29.893 1.00 38.19 313 GLY A N 1
ATOM 2433 C CA . GLY A 1 313 ? 45.272 28.484 -30.936 1.00 38.19 313 GLY A CA 1
ATOM 2434 C C . GLY A 1 313 ? 46.590 27.740 -30.683 1.00 38.19 313 GLY A C 1
ATOM 2435 O O . GLY A 1 313 ? 47.638 28.357 -30.584 1.00 38.19 313 GLY A O 1
ATOM 2436 N N . SER A 1 314 ? 46.566 26.413 -30.851 1.00 41.72 314 SER A N 1
ATOM 2437 C CA . SER A 1 314 ? 47.549 25.714 -31.693 1.00 41.72 314 SER A CA 1
ATOM 2438 C C . SER A 1 314 ? 47.056 24.315 -32.070 1.00 41.72 314 SER A C 1
ATOM 2440 O O . SER A 1 314 ? 46.472 23.600 -31.259 1.00 41.72 314 SER A O 1
ATOM 2442 N N . LYS A 1 315 ? 47.276 23.952 -33.335 1.00 45.47 315 LYS A N 1
ATOM 2443 C CA . LYS A 1 315 ? 47.011 22.638 -33.926 1.00 45.47 315 LYS A CA 1
ATOM 2444 C C . LYS A 1 315 ? 47.996 21.613 -33.357 1.00 45.47 315 LYS A C 1
ATOM 2446 O O . LYS A 1 315 ? 49.198 21.853 -33.375 1.00 45.47 315 LYS A O 1
ATOM 2451 N N . GLY A 1 316 ? 47.497 20.445 -32.967 1.00 38.78 316 GLY A N 1
ATOM 2452 C CA . GLY A 1 316 ? 48.311 19.274 -32.655 1.00 38.78 316 GLY A CA 1
ATOM 2453 C C . GLY A 1 316 ? 47.617 18.016 -33.154 1.00 38.78 316 GLY A C 1
ATOM 2454 O O . GLY A 1 316 ? 46.706 17.514 -32.506 1.00 38.78 316 GLY A O 1
ATOM 2455 N N . ASN A 1 317 ? 48.024 17.543 -34.333 1.00 41.50 317 ASN A N 1
ATOM 2456 C CA . ASN A 1 317 ? 47.660 16.230 -34.857 1.00 41.50 317 ASN A CA 1
ATOM 2457 C C . ASN A 1 317 ? 48.204 15.150 -33.916 1.00 41.50 317 ASN A C 1
ATOM 2459 O O . ASN A 1 317 ? 49.416 15.084 -33.714 1.00 41.50 317 ASN A O 1
ATOM 2463 N N . PHE A 1 318 ? 47.340 14.272 -33.410 1.00 40.94 318 PHE A N 1
ATOM 2464 C CA . PHE A 1 318 ? 47.772 13.030 -32.776 1.00 40.94 318 PHE A CA 1
ATOM 2465 C C . PHE A 1 318 ? 47.111 11.840 -33.473 1.00 40.94 318 PHE A C 1
ATOM 2467 O O . PHE A 1 318 ? 45.892 11.682 -33.469 1.00 40.94 318 PHE A O 1
ATOM 2474 N N . VAL A 1 319 ? 47.955 11.041 -34.122 1.00 45.34 319 VAL A N 1
ATOM 2475 C CA . VAL A 1 319 ? 47.640 9.763 -34.763 1.00 45.34 319 VAL A CA 1
ATOM 2476 C C . VAL A 1 319 ? 47.894 8.665 -33.725 1.00 45.34 319 VAL A C 1
ATOM 2478 O O . VAL A 1 319 ? 49.024 8.582 -33.240 1.00 45.34 319 VAL A O 1
ATOM 2481 N N . PRO A 1 320 ? 46.930 7.793 -33.384 1.00 50.38 320 PRO A N 1
ATOM 2482 C CA . PRO A 1 320 ? 47.233 6.612 -32.597 1.00 50.38 320 PRO A CA 1
ATOM 2483 C C . PRO A 1 320 ? 47.815 5.523 -33.503 1.00 50.38 320 PRO A C 1
ATOM 2485 O O . PRO A 1 320 ? 47.182 5.040 -34.443 1.00 50.38 320 PRO A O 1
ATOM 2488 N N . ARG A 1 321 ? 49.056 5.162 -33.190 1.00 37.91 321 ARG A N 1
ATOM 2489 C CA . ARG A 1 321 ? 49.825 4.055 -33.751 1.00 37.91 321 ARG A CA 1
ATOM 2490 C C . ARG A 1 321 ? 49.197 2.721 -33.326 1.00 37.91 321 ARG A C 1
ATOM 2492 O O . ARG A 1 321 ? 49.070 2.449 -32.137 1.00 37.91 321 ARG A O 1
ATOM 2499 N N . LYS A 1 322 ? 48.818 1.901 -34.312 1.00 42.91 322 LYS A N 1
ATOM 2500 C CA . LYS A 1 322 ? 48.714 0.442 -34.169 1.00 42.91 322 LYS A CA 1
ATOM 2501 C C . LYS A 1 322 ? 50.114 -0.082 -33.884 1.00 42.91 322 LYS A C 1
ATOM 2503 O O . LYS A 1 322 ? 50.994 0.227 -34.673 1.00 42.91 322 LYS A O 1
ATOM 2508 N N . ASP A 1 323 ? 50.283 -0.892 -32.849 1.00 41.91 323 ASP A N 1
ATOM 2509 C CA . ASP A 1 323 ? 51.278 -1.959 -32.864 1.00 41.91 323 ASP A CA 1
ATOM 2510 C C . ASP A 1 323 ? 50.759 -3.146 -32.041 1.00 41.91 323 ASP A C 1
ATOM 2512 O O . ASP A 1 323 ? 50.298 -3.029 -30.907 1.00 41.91 323 ASP A O 1
ATOM 2516 N N . SER A 1 324 ? 50.768 -4.273 -32.737 1.00 40.06 324 SER A N 1
ATOM 2517 C CA . SER A 1 324 ? 50.565 -5.656 -32.334 1.00 40.06 324 SER A CA 1
ATOM 2518 C C . SER A 1 324 ? 51.692 -6.160 -31.433 1.00 40.06 324 SER A C 1
ATOM 2520 O O . SER A 1 324 ? 52.853 -5.837 -31.676 1.00 40.06 324 SER A O 1
ATOM 2522 N N . GLY A 1 325 ? 51.371 -7.033 -30.481 1.00 34.84 325 GLY A N 1
ATOM 2523 C CA . GLY A 1 325 ? 52.357 -7.789 -29.711 1.00 34.84 325 GLY A CA 1
ATOM 2524 C C . GLY A 1 325 ? 51.691 -8.947 -28.977 1.00 34.84 325 GLY A C 1
ATOM 2525 O O . GLY A 1 325 ? 51.005 -8.734 -27.986 1.00 34.84 325 GLY A O 1
ATOM 2526 N N . ASP A 1 326 ? 51.864 -10.134 -29.540 1.00 36.72 326 ASP A N 1
ATOM 2527 C CA . ASP A 1 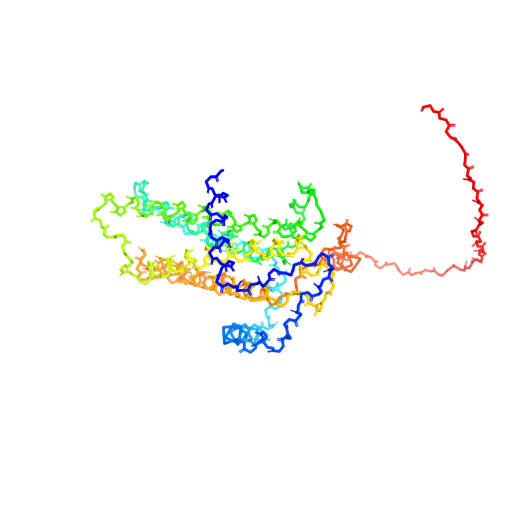326 ? 51.427 -11.451 -29.078 1.00 36.72 326 ASP A CA 1
ATOM 2528 C C . ASP A 1 326 ? 52.605 -12.165 -28.366 1.00 36.72 326 ASP A C 1
ATOM 2530 O O . ASP A 1 326 ? 53.752 -11.806 -28.643 1.00 36.72 326 ASP A O 1
ATOM 2534 N N . PHE A 1 327 ? 52.319 -13.199 -27.547 1.00 35.34 327 PHE A N 1
ATOM 2535 C CA . PHE A 1 327 ? 53.258 -14.187 -26.931 1.00 35.34 327 PHE A CA 1
ATOM 2536 C C . PHE A 1 327 ? 54.226 -13.653 -25.826 1.00 35.34 327 PHE A C 1
ATOM 2538 O O . PHE A 1 327 ? 54.817 -12.596 -25.994 1.00 35.34 327 PHE A O 1
ATOM 2545 N N . THR A 1 328 ? 54.507 -14.258 -24.652 1.00 42.38 328 THR A N 1
ATOM 2546 C CA . THR A 1 328 ? 54.391 -15.611 -24.041 1.00 42.38 328 THR A CA 1
ATOM 2547 C C . THR A 1 328 ? 54.493 -15.548 -22.492 1.00 42.38 328 THR A C 1
ATOM 2549 O O . THR A 1 328 ? 55.155 -14.656 -21.966 1.00 42.38 328 THR A O 1
ATOM 2552 N N . ASP A 1 329 ? 53.916 -16.556 -21.818 1.00 34.62 329 ASP A N 1
ATOM 2553 C CA . ASP A 1 329 ? 54.059 -17.075 -20.423 1.00 34.62 329 ASP A CA 1
ATOM 2554 C C . ASP A 1 329 ? 55.507 -17.215 -19.850 1.00 34.62 329 ASP A C 1
ATOM 2556 O O . ASP A 1 329 ? 56.460 -16.960 -20.590 1.00 34.62 329 ASP A O 1
ATOM 2560 N N . PRO A 1 330 ? 55.768 -17.844 -18.664 1.00 52.44 330 PRO A N 1
ATOM 2561 C CA . PRO A 1 330 ? 55.070 -17.920 -17.352 1.00 52.44 330 PRO A CA 1
ATOM 2562 C C . PRO A 1 330 ? 56.010 -17.676 -16.131 1.00 52.44 330 PRO A C 1
ATOM 2564 O O . PRO A 1 330 ? 57.215 -17.878 -16.252 1.00 52.44 330 PRO A O 1
ATOM 2567 N N . ILE A 1 331 ? 55.448 -17.393 -14.939 1.00 41.66 331 ILE A N 1
ATOM 2568 C CA . ILE A 1 331 ? 55.714 -18.055 -13.625 1.00 41.66 331 ILE A CA 1
ATOM 2569 C C . ILE A 1 331 ? 54.432 -17.943 -12.793 1.00 41.66 331 ILE A C 1
ATOM 2571 O O . ILE A 1 331 ? 53.875 -16.824 -12.737 1.00 41.66 331 ILE A O 1
#

pLDDT: mean 76.63, std 20.78, range [34.62, 98.44]

Sequence (331 aa):
MIVSNIYNRLKSLVRDSHCIPETPDGSGGGLLVEDDDNYRQRPFVKTLDNVTELRRNFVARLKILDPLVESNLIIHLFAISLLLWIWGISLARAHTLTLFSFHPVFMSMGCVLFMTEGILAYRNHACFQFLSPIMRNSARVKLQNIHRGFHILAAVCVVMGMAFIFSNKVKKHRTILPTSIHAALGFLVCALMVLQMIAGLEKLDAQRSGVIGGNGRDGGGVLYRWHGKAGLILYDVAMATVATGLVKSLGFGLITFLMVLHVCLVWFMVHLQMGSKPFRPTEDGGLTDRELIELRREGGCDGGDEKGEKGRGSKGNFVPRKDSGDFTDPI

Radius of gyration: 25.94 Å; chains: 1; bounding box: 74×69×64 Å

Organism: NCBI:txid72520

Secondary structure (DSSP, 8-state):
-HHHHHHHHHHHHHHHHS--PPP-S-S--------HHHHHHSHHHHHHHHHHHHHHHHHHTTGGGHHHHH-HHHHHHHHHHHHHHHHHHHHHT-SS--HHHHHHHHHHIIIIIIHHHHHHTTT-HHHHHHHGGG--S-HHHHHHHHHHHHHHHHHHHHHHHHHHHHHHHHHTT---S--SHHHHHHHHHHHHHHHHHHHHHHHHHHHHTSSS-SSSSSSSTTTTHHHHHHHHHHHHHHHHHHHHHHHHHH-SSHHHHHHHHHHHHHHHHHHHHHHSPPP---TTSSPPHHHHHHHHHHS-------------------PPPP---------

Foldseek 3Di:
DVVVVVLVVVVVVVCVVDPPDDPPDPPPDQPPQPPLVVLCPPPLNVVLVVVLVVLLVVLVVVCVCVVVLLPPPVLQVLLVVLLVLQLCVLVVVCPDPALLSLLSNLLSCLQRHLLLCLLCLLPDPPVLLVCVVVDDDFSVVSSLVSSLVSLVSSLVSLVSSLVSVVVRCVVVVHDPDDPDPLSVLSVVLNVLSVVLNSLSVVVVVCCVVCSQPVDDDDTRCSVCPVSSSSSLVSSVSSLVSSLRVLCVVPPDDDSSVVSNVSSVVSNSSSSSNVSDDGDDQDRVNDDDVVVVVVVCVVPDDDDDDDDDDDDDDDDDDDDDDDDDDDDDDDD

=== Feature glossary ===
Feature key, reading from the visual/contextual features back to the raw sequence:

Rendered structure images. Six rendered views show the 3D structure from the faces of a cube — i.e. along ±x, ±y, ±z. Rendering representation is drawn randomly per protein from cartoon (secondary-structure ribbons), sticks (backbone bonds), or molecular surface; coloring is either N→C rainbow (blue at the N-terminus through red at the C-terminus) or one color per chain.

Contact-map, Ramachandran, and PAE plots. The contact map is a binary N×N matrix image: pixel (i, j) is dark where Cα_i and Cα_j are within 8 Å and |i−j|>4. Because the |i−j|>4 filter removes local helical contacts, off-diagonal stripes parallel to the main diagonal indicate parallel β-sheets; stripes perpendicular to it indicate antiparallel β-sheets. The Ramachandran plot scatters every residue's (φ, ψ) pair against the sterically allowed regions. The PAE heatmap renders the predicted-aligned-error matrix.

InterPro / GO / CATH / organism. Database cross-references. InterPro integrates a dozen domain/family signature databases into unified entries with residue-range hits. GO terms attach function/process/location labels with evidence codes. CATH codes position the fold in a four-level structural taxonomy. Organism is the NCBI-taxonomy species name.

Nearest PDB structures. The Foldseek neighbor list gives the closest experimentally determined structures in the PDB, ranked by structural alignment. TM-score near 1 means near-identical fold; near 0.3 means only rough topology match. This is how one finds what a novel AlphaFold prediction most resembles in the solved-structure universe.

Predicted aligned error. PAE(i, j) answers: if I align the predicted and true structures on residue i, how far off (in Å) do I expect residue j to be? A block-diagonal PAE matrix with low values on the blocks and high values off-diagonal is the signature of a multi-domain protein with confidently predicted domains but uncertain inter-domain orientation.

Solvent-accessible surface area. Accessible surface area quantifies burial. A residue with SASA near zero is packed into the hydrophobic core; one with SASA >100 Å² sits on the surface. Computed here via the Shrake–Rupley numerical algorithm with a 1.4 Å probe.

B-factor. B-factor (Debye–Waller factor) reflects atomic displacement in the crystal lattice. It is an experimental observable (units Å²), not a prediction; low values mean the atom is pinned down, high values mean it moves or is heterogeneous across the crystal.

pLDDT. For AlphaFold models, the B-factor field carries pLDDT — the model's own estimate of local accuracy on a 0–100 scale. Regions with pLDDT<50 should be treated as essentially unmodeled; they often correspond to intrinsically disordered segments.

Backbone torsions (φ/ψ). φ (phi) and ψ (psi) are the two rotatable backbone dihedrals per residue: φ is the C(i-1)–N–Cα–C torsion, ψ is the N–Cα–C–N(i+1) torsion, both in degrees on (−180°, 180°]. α-helical residues cluster near (−60°, −45°); β-strand residues near (−120°, +130°). A Ramachandran plot is simply a scatter of (φ, ψ) for every residue.

Radius of gyration, Cα contacts, bounding box. Radius of gyration (Rg) is the root-mean-square distance of Cα atoms from their centroid — a single number for overall size and compactness. A globular domain of N residues has Rg ≈ 2.2·N^0.38 Å; an extended or disordered chain has a much larger Rg. The Cα contact count is the number of residue pairs whose Cα atoms are within 8 Å and are more than four positions apart in sequence — a standard proxy for tertiary packing density. The bounding box is the smallest axis-aligned box enclosing all Cα atoms.

Secondary structure (3-state, P-SEA). Three-state secondary structure (P-SEA) collapses the eight DSSP classes into helix (a), strand (b), and coil (c). P-SEA assigns these from Cα geometry alone — distances and angles — without requiring backbone oxygens, so it works on any Cα trace.

Secondary structure (8-state, DSSP). DSSP 8-state secondary structure assigns each residue one of H (α-helix), G (3₁₀-helix), I (π-helix), E (extended β-strand), B (isolated β-bridge), T (hydrogen-bonded turn), S (bend), or '-' (coil). The assignment is computed from backbone hydrogen-bond geometry via the Kabsch–Sander algorithm.

Foldseek 3Di. A 3Di character summarizes, for each residue, the relative orientation of the Cα frame of its nearest spatial neighbor. Because it encodes fold topology rather than chemistry, 3Di alignments detect remote structural similarity that sequence alignment misses.

mmCIF coordinates. The mmCIF block holds the 3D Cartesian coordinates of each backbone atom (N, Cα, C, O) in ångströms. mmCIF is the PDB's canonical archive format — a tagged-loop text representation of the atomic model.

Sequence. Sequence gives the chain of amino acids in standard one-letter code (A=alanine, C=cysteine, …, Y=tyrosine), read N→C. It is the only feature that is directly encoded by the gene; all structural features are derived from the folded form of this sequence.